Protein AF-A0A9D6L8H5-F1 (afdb_monomer_lite)

Structure (mmCIF, N/CA/C/O backbone):
data_AF-A0A9D6L8H5-F1
#
_entry.id   AF-A0A9D6L8H5-F1
#
loop_
_atom_site.group_PDB
_atom_site.id
_atom_site.type_symbol
_atom_site.label_atom_id
_atom_site.label_alt_id
_atom_site.label_comp_id
_atom_site.label_asym_id
_atom_site.la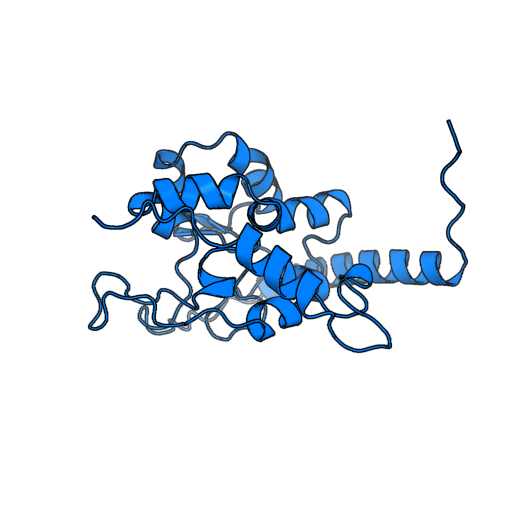bel_entity_id
_atom_site.label_seq_id
_atom_site.pdbx_PDB_ins_code
_atom_site.Cartn_x
_atom_site.Cartn_y
_atom_site.Cartn_z
_atom_site.occupancy
_atom_site.B_iso_or_equiv
_atom_site.auth_seq_id
_atom_site.auth_comp_id
_atom_site.auth_asym_id
_atom_site.auth_atom_id
_atom_site.pdbx_PDB_model_num
ATOM 1 N N . ILE A 1 1 ? 9.298 22.934 -25.562 1.00 38.97 1 ILE A N 1
ATOM 2 C CA . ILE A 1 1 ? 8.329 22.230 -24.687 1.00 38.97 1 ILE A CA 1
ATOM 3 C C . ILE A 1 1 ? 7.369 21.490 -25.610 1.00 38.97 1 ILE A C 1
ATOM 5 O O . ILE A 1 1 ? 6.592 22.139 -26.302 1.00 38.97 1 ILE A O 1
ATOM 9 N N . SER A 1 2 ? 7.527 20.175 -25.751 1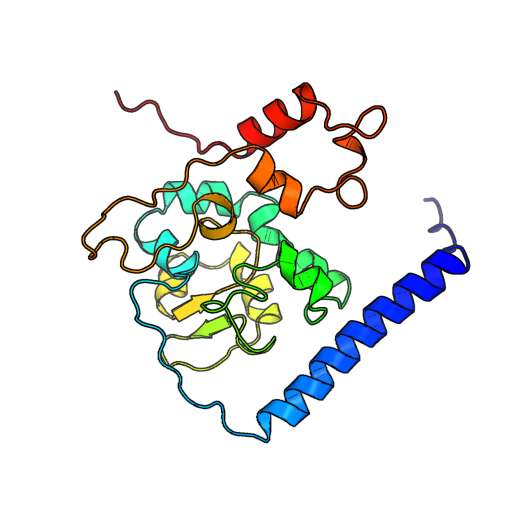.00 36.75 2 SER A N 1
ATOM 10 C CA . SER A 1 2 ? 6.677 19.334 -26.603 1.00 36.75 2 SER A CA 1
ATOM 11 C C . SER A 1 2 ? 5.251 19.279 -26.041 1.00 36.75 2 SER A C 1
ATOM 13 O O . SER A 1 2 ? 5.056 19.156 -24.833 1.00 36.75 2 SER A O 1
ATOM 15 N N . LYS A 1 3 ? 4.250 19.418 -26.917 1.00 34.81 3 LYS A N 1
ATOM 16 C CA . LYS A 1 3 ? 2.832 19.203 -26.583 1.00 34.81 3 LYS A CA 1
ATOM 17 C C . LYS A 1 3 ? 2.626 17.722 -26.217 1.00 34.81 3 LYS A C 1
ATOM 19 O O . LYS A 1 3 ? 3.300 16.890 -26.820 1.00 34.81 3 LYS A O 1
ATOM 24 N N . PRO A 1 4 ? 1.730 17.377 -25.274 1.00 48.50 4 PRO A N 1
ATOM 25 C CA . PRO A 1 4 ? 1.432 15.978 -24.989 1.00 48.50 4 PRO A CA 1
ATOM 26 C C . PRO A 1 4 ? 0.861 15.317 -26.248 1.00 48.50 4 PRO A C 1
ATOM 28 O O . PRO A 1 4 ? -0.032 15.882 -26.888 1.00 48.50 4 PRO A O 1
ATOM 31 N N . ASP A 1 5 ? 1.396 14.150 -26.606 1.00 58.69 5 ASP A N 1
ATOM 32 C CA . ASP A 1 5 ? 0.879 13.336 -27.703 1.00 58.69 5 ASP A CA 1
ATOM 33 C C . ASP A 1 5 ? -0.620 13.096 -27.499 1.00 58.69 5 ASP A C 1
ATOM 35 O O . ASP A 1 5 ? -1.074 12.725 -26.412 1.00 58.69 5 ASP A O 1
ATOM 39 N N . LYS A 1 6 ? -1.412 13.343 -28.548 1.00 63.31 6 LYS A N 1
ATOM 40 C CA . LYS A 1 6 ? -2.826 12.966 -28.558 1.00 63.31 6 LYS A CA 1
ATOM 41 C C . LYS A 1 6 ? -2.882 11.445 -28.408 1.00 63.31 6 LYS A C 1
ATOM 43 O O . LYS A 1 6 ? -2.374 10.737 -29.273 1.00 63.31 6 LYS A O 1
ATOM 48 N N . LEU A 1 7 ? -3.481 10.965 -27.317 1.00 68.00 7 LEU A N 1
ATOM 49 C CA . LEU A 1 7 ? -3.759 9.541 -27.108 1.00 68.00 7 LEU A CA 1
ATOM 50 C C . LEU A 1 7 ? -4.426 8.962 -28.366 1.00 68.00 7 LEU A C 1
ATOM 52 O O . LEU A 1 7 ? -5.301 9.607 -28.952 1.00 68.00 7 LEU A O 1
ATOM 56 N N . ASN A 1 8 ? -4.018 7.763 -28.787 1.00 84.06 8 ASN A N 1
ATOM 57 C CA . ASN A 1 8 ? -4.708 7.074 -29.876 1.00 84.06 8 ASN A CA 1
ATOM 58 C C . ASN A 1 8 ? -6.126 6.656 -29.427 1.00 84.06 8 ASN A C 1
ATOM 60 O O . ASN A 1 8 ? -6.467 6.712 -28.243 1.00 84.06 8 ASN A O 1
ATOM 64 N N . ALA A 1 9 ? -6.967 6.243 -30.378 1.00 84.62 9 ALA A N 1
ATOM 65 C CA . ALA A 1 9 ? -8.368 5.925 -30.097 1.00 84.62 9 ALA A CA 1
ATOM 66 C C . ALA A 1 9 ? -8.534 4.823 -29.034 1.00 84.62 9 ALA A C 1
ATOM 68 O O . ALA A 1 9 ? -9.421 4.922 -28.189 1.00 84.62 9 ALA A O 1
ATOM 69 N N . LEU A 1 10 ? -7.664 3.807 -29.041 1.00 83.69 10 LEU A N 1
ATOM 70 C CA . LEU A 1 10 ? -7.710 2.724 -28.063 1.00 83.69 10 LEU A CA 1
ATOM 71 C C . LEU A 1 10 ? -7.351 3.231 -26.664 1.00 83.69 10 LEU A C 1
ATOM 73 O O . LEU A 1 10 ? -8.093 2.991 -25.714 1.00 83.69 10 LEU A O 1
ATOM 77 N N . ASP A 1 11 ? -6.261 3.985 -26.540 1.00 82.06 11 ASP A N 1
ATOM 78 C CA . ASP A 1 11 ? -5.825 4.548 -25.262 1.00 82.06 11 ASP A CA 1
ATOM 79 C C . ASP A 1 11 ? -6.868 5.507 -24.680 1.00 82.06 11 ASP A C 1
ATOM 81 O O . ASP A 1 11 ? -7.105 5.511 -23.470 1.00 82.06 11 ASP A O 1
ATOM 85 N N . TYR A 1 12 ? -7.537 6.282 -25.538 1.00 80.75 12 TYR A N 1
ATOM 86 C CA . TYR A 1 12 ? -8.642 7.152 -25.143 1.00 80.75 12 TYR A CA 1
ATOM 87 C C . TYR A 1 12 ? -9.830 6.354 -24.584 1.00 80.75 12 TYR A C 1
ATOM 89 O O . TYR A 1 12 ? -10.327 6.664 -23.498 1.00 80.75 12 TYR A O 1
ATOM 97 N N . VAL A 1 13 ? -10.254 5.291 -25.278 1.00 87.31 13 VAL A N 1
ATOM 98 C CA . VAL A 1 13 ? -11.339 4.407 -24.817 1.00 87.31 13 VAL A CA 1
ATOM 99 C C . VAL A 1 13 ? -10.978 3.753 -23.485 1.00 87.31 13 VAL A C 1
ATOM 101 O O . VAL A 1 13 ? -11.779 3.782 -22.553 1.00 87.31 13 VAL A O 1
ATOM 104 N N . MET A 1 14 ? -9.759 3.226 -23.354 1.00 85.19 14 MET A N 1
ATOM 105 C CA . MET A 1 14 ? -9.303 2.584 -22.120 1.00 85.19 14 MET A CA 1
ATOM 106 C C . MET A 1 14 ? -9.225 3.568 -20.949 1.00 85.19 14 MET A C 1
ATOM 108 O O . MET A 1 14 ? -9.581 3.213 -19.824 1.00 85.19 14 MET A O 1
ATOM 112 N N . ALA A 1 15 ? -8.773 4.802 -21.185 1.00 81.50 15 ALA A N 1
ATOM 113 C CA . ALA A 1 15 ? -8.733 5.838 -20.156 1.00 81.50 15 ALA A CA 1
ATOM 114 C C . ALA A 1 15 ? -10.142 6.188 -19.654 1.00 81.50 15 ALA A C 1
ATOM 116 O O . ALA A 1 15 ? -10.367 6.230 -18.443 1.00 81.50 15 ALA A O 1
ATOM 117 N N . ASN A 1 16 ? -11.098 6.364 -20.568 1.00 84.12 16 ASN A N 1
ATOM 118 C CA . ASN A 1 16 ? -12.486 6.649 -20.209 1.00 84.12 16 ASN A CA 1
ATOM 119 C C . ASN A 1 16 ? -13.155 5.468 -19.502 1.00 84.12 16 ASN A C 1
ATOM 121 O O . ASN A 1 16 ? -13.819 5.671 -18.490 1.00 84.12 16 ASN A O 1
ATOM 125 N N . ALA A 1 17 ? -12.923 4.236 -19.963 1.00 87.19 17 ALA A N 1
ATOM 126 C CA . ALA A 1 17 ? -13.443 3.038 -19.309 1.00 87.19 17 ALA A CA 1
ATOM 127 C C . ALA A 1 17 ? -12.951 2.925 -17.858 1.00 87.19 17 ALA A C 1
ATOM 129 O O . ALA A 1 17 ? -13.731 2.621 -16.963 1.00 87.19 17 ALA A O 1
ATOM 130 N N . LYS A 1 18 ? -11.675 3.234 -17.590 1.00 87.75 18 LYS A N 1
ATOM 131 C CA . LYS A 1 18 ? -11.129 3.237 -16.222 1.00 87.75 18 LYS A CA 1
ATOM 132 C C . LYS A 1 18 ? -11.792 4.286 -15.330 1.00 87.75 18 LYS A C 1
ATOM 134 O O . LYS A 1 18 ? -12.085 3.998 -14.173 1.00 87.75 18 LYS A O 1
ATOM 139 N N . LEU A 1 19 ? -12.013 5.497 -15.846 1.00 84.88 19 LEU A N 1
ATOM 140 C CA . LEU A 1 19 ? -12.737 6.549 -15.120 1.00 84.88 19 LEU A CA 1
ATOM 141 C C . LEU A 1 19 ? -14.176 6.125 -14.815 1.00 84.88 19 LEU A C 1
ATOM 143 O O . LEU A 1 19 ? -14.651 6.320 -13.698 1.00 84.88 19 LEU A O 1
ATOM 147 N N . GLU A 1 20 ? -14.834 5.489 -15.777 1.00 86.00 20 GLU A N 1
ATOM 148 C CA . GLU A 1 20 ? -16.199 5.008 -15.618 1.00 86.00 20 GLU A CA 1
ATOM 149 C C . GLU A 1 20 ? -16.298 3.863 -14.602 1.00 86.00 20 GLU A C 1
ATOM 151 O O . GLU A 1 20 ? -17.156 3.896 -13.725 1.00 86.00 20 GLU A O 1
ATOM 156 N N . ILE A 1 21 ? -15.358 2.912 -14.618 1.00 82.50 21 ILE A N 1
ATOM 157 C CA . ILE A 1 21 ? -15.244 1.872 -13.582 1.00 82.50 21 ILE A CA 1
ATOM 158 C C . ILE A 1 21 ? -15.091 2.509 -12.195 1.00 82.50 21 ILE A C 1
ATOM 160 O O . ILE A 1 21 ? -15.769 2.108 -11.250 1.00 82.50 21 ILE A O 1
ATOM 164 N N . ALA A 1 22 ? -14.235 3.527 -12.055 1.00 80.31 22 ALA A N 1
ATOM 165 C CA . ALA A 1 22 ? -14.060 4.227 -10.782 1.00 80.31 22 ALA A CA 1
ATOM 166 C C . ALA A 1 22 ? -15.354 4.921 -10.307 1.00 80.31 22 ALA A C 1
ATOM 168 O O . ALA A 1 22 ? -15.626 4.948 -9.103 1.00 80.31 22 ALA A O 1
ATOM 169 N N . ARG A 1 23 ? -16.157 5.462 -11.235 1.00 83.44 23 ARG A N 1
ATOM 170 C CA . ARG A 1 23 ? -17.474 6.057 -10.954 1.00 83.44 23 ARG A CA 1
ATOM 171 C C . ARG A 1 23 ? -18.480 4.997 -10.503 1.00 83.44 23 ARG A C 1
ATOM 173 O O . ARG A 1 23 ? -19.075 5.158 -9.442 1.00 83.44 23 ARG A O 1
ATOM 180 N N . ILE A 1 24 ? -18.613 3.904 -11.253 1.00 80.94 24 ILE A N 1
ATOM 181 C CA . ILE A 1 24 ? -19.545 2.804 -10.955 1.00 80.94 24 ILE A CA 1
ATOM 182 C C . ILE A 1 24 ? -19.224 2.160 -9.605 1.00 80.94 24 ILE A C 1
ATOM 184 O O . ILE A 1 24 ? -20.129 1.930 -8.806 1.00 80.94 24 ILE A O 1
ATOM 188 N N . ASN A 1 25 ? -17.947 1.920 -9.298 1.00 79.69 25 ASN A N 1
ATOM 189 C CA . ASN A 1 25 ? -17.553 1.400 -7.987 1.00 79.69 25 ASN A CA 1
ATOM 190 C C . ASN A 1 25 ? -17.990 2.351 -6.865 1.00 79.69 25 ASN A C 1
ATOM 192 O O . ASN A 1 25 ? -18.512 1.910 -5.855 1.00 79.69 25 ASN A O 1
ATOM 196 N N . LYS A 1 26 ? -17.847 3.669 -7.048 1.00 75.31 26 LYS A N 1
ATOM 197 C CA . LYS A 1 26 ? -18.311 4.649 -6.055 1.00 75.31 26 LYS A CA 1
ATOM 198 C C . LYS A 1 26 ? -19.835 4.624 -5.870 1.00 75.31 26 LYS A C 1
ATOM 200 O O . LYS A 1 26 ? -20.310 4.793 -4.751 1.00 75.31 26 LYS A O 1
ATOM 205 N N . GLU A 1 27 ? -20.591 4.464 -6.951 1.00 75.38 27 GLU A N 1
ATOM 206 C CA . GLU A 1 27 ? -22.061 4.468 -6.925 1.00 75.38 27 GLU A CA 1
ATOM 207 C C . GLU A 1 27 ? -22.645 3.181 -6.351 1.00 75.38 27 GLU A C 1
ATOM 209 O O . GLU A 1 27 ? -23.489 3.248 -5.462 1.00 75.38 27 GLU A O 1
ATOM 214 N N . SER A 1 28 ? -22.142 2.027 -6.788 1.00 71.38 28 SER A N 1
ATOM 215 C CA . SER A 1 28 ? -22.519 0.725 -6.224 1.00 71.38 28 SER A CA 1
ATOM 216 C C . SER A 1 28 ? -22.227 0.646 -4.725 1.00 71.38 28 SER A C 1
ATOM 218 O O . SER A 1 28 ? -23.029 0.115 -3.966 1.00 71.38 28 SER A O 1
ATOM 220 N N . GLU A 1 29 ? -21.132 1.247 -4.262 1.00 66.06 29 GLU A N 1
ATOM 221 C CA . GLU A 1 29 ? -20.819 1.373 -2.835 1.00 66.06 29 GLU A CA 1
ATOM 222 C C . GLU A 1 29 ? -21.804 2.288 -2.092 1.00 66.06 29 GLU A C 1
ATOM 224 O O . GLU A 1 29 ? -22.210 1.973 -0.976 1.00 66.06 29 GLU A O 1
ATOM 229 N N . ALA A 1 30 ? -22.236 3.401 -2.696 1.00 59.72 30 ALA A N 1
ATOM 230 C CA . ALA A 1 30 ? -23.259 4.268 -2.104 1.00 59.72 30 ALA A CA 1
ATOM 231 C C . ALA A 1 30 ? -24.618 3.552 -1.977 1.00 59.72 30 ALA A C 1
ATOM 233 O O . ALA A 1 30 ? -25.334 3.762 -0.997 1.00 59.72 30 ALA A O 1
ATOM 234 N N . GLU A 1 31 ? -24.945 2.682 -2.932 1.00 61.00 31 GLU A N 1
ATOM 235 C CA . GLU A 1 31 ? -26.131 1.823 -2.903 1.00 61.00 31 GLU A CA 1
ATOM 236 C C . GLU A 1 31 ? -26.008 0.719 -1.834 1.00 61.00 31 GLU A C 1
ATOM 238 O O . GLU A 1 31 ? -26.911 0.551 -1.010 1.00 61.00 31 GLU A O 1
ATOM 243 N N . LEU A 1 32 ? -24.854 0.042 -1.756 1.00 56.62 32 LEU A N 1
ATOM 244 C CA . LEU A 1 32 ? -24.540 -0.962 -0.730 1.00 56.62 32 LEU A CA 1
ATOM 245 C C . LEU A 1 32 ? -24.545 -0.373 0.687 1.00 56.62 32 LEU A C 1
ATOM 247 O O . LEU A 1 32 ? -25.033 -1.024 1.607 1.00 56.62 32 LEU A O 1
ATOM 251 N N . MET A 1 33 ? -24.079 0.863 0.885 1.00 48.03 33 MET A N 1
ATOM 252 C CA . MET A 1 33 ? -24.123 1.565 2.179 1.00 48.03 33 MET A CA 1
ATOM 253 C C . MET A 1 33 ? -25.544 1.902 2.663 1.00 48.03 33 MET A C 1
ATOM 255 O O . MET A 1 33 ? -25.732 2.183 3.850 1.00 48.03 33 MET A O 1
ATOM 259 N N . GLY A 1 34 ? -26.556 1.830 1.789 1.00 51.31 34 GLY A N 1
ATOM 260 C CA . GLY A 1 34 ? -27.971 1.824 2.180 1.00 51.31 34 GLY A CA 1
ATOM 261 C C . GLY A 1 34 ? -28.386 0.543 2.920 1.00 51.31 34 GLY A C 1
ATOM 262 O O . GLY A 1 34 ? -29.401 0.527 3.619 1.00 51.31 34 GLY A O 1
ATOM 263 N N . THR A 1 35 ? -27.573 -0.514 2.832 1.00 47.12 35 THR A N 1
ATOM 264 C CA . THR A 1 35 ? -27.717 -1.761 3.586 1.00 47.12 35 THR A CA 1
ATOM 265 C C . THR A 1 35 ? -26.669 -1.813 4.703 1.00 47.12 35 THR A C 1
ATOM 267 O O . THR A 1 35 ? -25.480 -1.589 4.490 1.00 47.12 35 THR A O 1
ATOM 270 N N . LYS A 1 36 ? -27.101 -2.039 5.951 1.00 37.75 36 LYS A N 1
ATOM 271 C CA . LYS A 1 36 ? -26.185 -2.059 7.104 1.00 37.75 36 LYS A CA 1
ATOM 272 C C . LYS A 1 36 ? -25.159 -3.191 6.936 1.00 37.75 36 LYS A C 1
ATOM 274 O O . LYS A 1 36 ? -25.590 -4.333 6.773 1.00 37.75 36 LYS A O 1
ATOM 279 N N . PRO A 1 37 ? -23.846 -2.931 7.078 1.00 43.88 37 PRO A N 1
ATOM 280 C CA . PRO A 1 37 ? -22.855 -3.996 7.080 1.00 43.88 37 PRO A CA 1
ATOM 281 C C . PRO A 1 37 ? -23.141 -4.938 8.250 1.00 43.88 37 PRO A C 1
ATOM 283 O O . PRO A 1 37 ? -23.227 -4.506 9.407 1.00 43.88 37 PRO A O 1
ATOM 286 N N . THR A 1 38 ? -23.290 -6.229 7.971 1.00 39.75 38 THR A N 1
ATOM 287 C CA . THR A 1 38 ? -23.263 -7.250 9.015 1.00 39.75 38 THR A CA 1
ATOM 288 C C . THR A 1 38 ? -21.870 -7.231 9.629 1.00 39.75 38 THR A C 1
ATOM 290 O O . THR A 1 38 ? -20.875 -7.431 8.934 1.00 39.75 38 THR A O 1
ATOM 293 N N . LYS A 1 39 ? -21.785 -6.943 10.932 1.00 40.78 39 LYS A N 1
ATOM 294 C CA . LYS A 1 39 ? -20.537 -7.012 11.699 1.00 40.78 39 LYS A CA 1
ATOM 295 C C . LYS A 1 39 ? -20.078 -8.470 11.800 1.00 40.78 39 LYS A C 1
ATOM 297 O O . LYS A 1 39 ? -20.245 -9.094 12.844 1.00 40.78 39 LYS A O 1
ATOM 302 N N . GLU A 1 40 ? -19.509 -9.025 10.738 1.00 39.12 40 GLU A N 1
ATOM 303 C CA . GLU A 1 40 ? -18.703 -10.233 10.866 1.00 39.12 40 GLU A CA 1
ATOM 304 C C . GLU A 1 40 ? -17.332 -9.831 11.398 1.00 39.12 40 GLU A C 1
ATOM 306 O O . GLU A 1 40 ? -16.453 -9.333 10.696 1.00 39.12 40 GLU A O 1
ATOM 311 N N . PHE A 1 41 ? -17.189 -9.993 12.710 1.00 37.12 41 PHE A N 1
ATOM 312 C CA . PHE A 1 41 ? -15.917 -9.886 13.397 1.00 37.12 41 PHE A CA 1
ATOM 313 C C . PHE A 1 41 ? -15.044 -11.071 12.979 1.00 37.12 41 PHE A C 1
ATOM 315 O O . PHE A 1 41 ? -15.130 -12.150 13.564 1.00 37.12 41 PHE A O 1
ATOM 322 N N . HIS A 1 42 ? -14.179 -10.880 11.983 1.00 42.06 42 HIS A N 1
ATOM 323 C CA . HIS A 1 42 ? -13.040 -11.777 11.821 1.00 42.06 42 HIS A CA 1
ATOM 324 C C . HIS A 1 42 ? -12.209 -11.749 13.109 1.00 42.06 42 HIS A C 1
ATOM 326 O O . HIS A 1 42 ? -12.027 -10.696 13.732 1.00 42.06 42 HIS A O 1
ATOM 332 N N . LYS A 1 43 ? -11.729 -12.920 13.530 1.00 43.81 43 LYS A N 1
ATOM 333 C CA . LYS A 1 43 ? -10.873 -13.062 14.707 1.00 43.81 43 LYS A CA 1
ATOM 334 C C . LYS A 1 43 ? -9.684 -12.103 14.550 1.00 43.81 43 LYS A C 1
ATOM 336 O O . LYS A 1 43 ? -9.012 -12.107 13.522 1.00 43.81 43 LYS A O 1
ATOM 341 N N . LYS A 1 44 ? -9.460 -11.251 15.558 1.00 46.47 44 LYS A N 1
ATOM 342 C CA . LYS A 1 44 ? -8.447 -10.171 15.561 1.00 46.47 44 LYS A CA 1
ATOM 343 C C . LYS A 1 44 ? -7.039 -10.660 15.160 1.00 46.47 44 LYS A C 1
ATOM 345 O O . LYS A 1 44 ? -6.288 -9.900 14.558 1.00 46.47 44 LYS A O 1
ATOM 350 N N . SER A 1 45 ? -6.786 -11.949 15.388 1.00 53.88 45 SER A N 1
ATOM 351 C CA . SER A 1 45 ? -5.558 -12.695 15.128 1.00 53.88 45 SER A CA 1
ATOM 352 C C . SER A 1 45 ? -5.149 -12.867 13.665 1.00 53.88 45 SER A C 1
ATOM 354 O O . SER A 1 45 ? -4.013 -13.253 13.416 1.00 53.88 45 SER A O 1
ATOM 356 N N . GLU A 1 46 ? -6.029 -12.599 12.696 1.00 65.50 46 GLU A N 1
ATOM 357 C CA . GLU A 1 46 ? -5.815 -12.967 11.278 1.00 65.50 46 GLU A CA 1
ATOM 358 C C . GLU A 1 46 ? -6.029 -11.789 10.304 1.00 65.50 46 GLU A C 1
ATOM 360 O O . GLU A 1 46 ? -6.212 -11.955 9.096 1.00 65.50 46 GLU A O 1
ATOM 365 N N . GLY A 1 47 ? -6.052 -10.564 10.829 1.00 82.69 47 GLY A N 1
ATOM 366 C CA . GLY A 1 47 ? -6.255 -9.357 10.035 1.00 82.69 47 GLY A CA 1
ATOM 367 C C . GLY A 1 47 ? -4.961 -8.648 9.656 1.00 82.69 47 GLY A C 1
ATOM 368 O O . GLY A 1 47 ? -3.942 -8.765 10.331 1.00 82.69 47 GLY A O 1
ATOM 369 N N . PHE A 1 48 ? -5.039 -7.808 8.624 1.00 88.81 48 PHE A N 1
ATOM 370 C CA . PHE A 1 48 ? -4.062 -6.729 8.443 1.00 88.81 48 PHE A CA 1
ATOM 371 C C . PHE A 1 48 ? -3.992 -5.874 9.715 1.00 88.81 48 PHE A C 1
ATOM 373 O O . PHE A 1 48 ? -4.958 -5.829 10.447 1.00 88.81 48 PHE A O 1
ATOM 380 N N . VAL A 1 49 ? -2.913 -5.177 10.016 1.00 89.81 49 VAL A N 1
ATOM 381 C CA . VAL A 1 49 ? -2.830 -4.201 11.125 1.00 89.81 49 VAL A CA 1
ATOM 382 C C . VAL A 1 49 ? -2.590 -2.791 10.610 1.00 89.81 49 VAL A C 1
ATOM 384 O O . VAL A 1 49 ? -3.009 -1.807 11.218 1.00 89.81 49 VAL A O 1
ATOM 387 N N . THR A 1 50 ? -2.030 -2.705 9.410 1.00 93.38 50 THR A N 1
ATOM 388 C CA . THR A 1 50 ? -1.615 -1.519 8.673 1.00 93.38 50 THR A CA 1
ATOM 389 C C . THR A 1 50 ? -0.471 -0.736 9.312 1.00 93.38 50 THR A C 1
ATOM 391 O O . THR A 1 50 ? -0.187 -0.828 10.507 1.00 93.38 50 THR A O 1
ATOM 394 N N . PHE A 1 51 ? 0.203 0.072 8.497 1.00 93.81 51 PHE A N 1
ATOM 395 C CA . PHE A 1 51 ? 1.425 0.783 8.849 1.00 93.81 51 PHE A CA 1
ATOM 396 C C . PHE A 1 51 ? 1.220 1.748 10.019 1.00 93.81 51 PHE A C 1
ATOM 398 O O . PHE A 1 51 ? 2.169 2.023 10.745 1.00 93.81 51 PHE A O 1
ATOM 405 N N . ALA A 1 52 ? -0.006 2.244 10.224 1.00 92.38 52 ALA A N 1
ATOM 406 C CA . ALA A 1 52 ? -0.337 3.147 11.322 1.00 92.38 52 ALA A CA 1
ATOM 407 C C . ALA A 1 52 ? -0.053 2.521 12.699 1.00 92.38 52 ALA A C 1
ATOM 409 O O . ALA A 1 52 ? 0.297 3.232 13.642 1.00 92.38 52 ALA A O 1
ATOM 410 N N . GLN A 1 53 ? -0.170 1.195 12.816 1.00 89.88 53 GLN A N 1
ATOM 411 C CA . GLN A 1 53 ? 0.200 0.458 14.023 1.00 89.88 53 GLN A CA 1
ATOM 412 C C . GLN A 1 53 ? 1.690 0.110 14.020 1.00 89.88 53 GLN A C 1
ATOM 414 O O . GLN A 1 53 ? 2.370 0.349 15.015 1.00 89.88 53 GLN A O 1
ATOM 419 N N . CYS A 1 54 ? 2.227 -0.353 12.885 1.00 89.56 54 CYS A N 1
ATOM 420 C CA . CYS A 1 54 ? 3.646 -0.699 12.753 1.00 89.56 54 CYS A CA 1
ATOM 421 C C . CYS A 1 54 ? 4.571 0.477 13.118 1.00 89.56 54 CYS A C 1
ATOM 423 O O . CYS A 1 54 ? 5.552 0.293 13.839 1.00 89.56 54 CYS A O 1
ATOM 425 N N . ALA A 1 55 ? 4.239 1.690 12.665 1.00 90.44 55 ALA A N 1
ATOM 426 C CA . ALA A 1 55 ? 5.035 2.900 12.869 1.00 90.44 55 ALA A CA 1
ATOM 427 C C . ALA A 1 55 ? 5.212 3.281 14.348 1.00 90.44 55 ALA A C 1
ATOM 429 O O . ALA A 1 55 ? 6.164 3.981 14.677 1.00 90.44 55 ALA A O 1
ATOM 430 N N . GLN A 1 56 ? 4.339 2.808 15.246 1.00 88.25 56 GLN A N 1
ATOM 431 C CA . GLN A 1 56 ? 4.411 3.120 16.679 1.00 88.25 56 GLN A CA 1
ATOM 432 C C . GLN A 1 56 ? 5.578 2.410 17.384 1.00 88.25 56 GLN A C 1
ATOM 434 O O . GLN A 1 56 ? 6.062 2.909 18.396 1.00 88.25 56 GLN A O 1
ATOM 439 N N . CYS A 1 57 ? 6.049 1.274 16.853 1.00 88.62 57 CYS A N 1
ATOM 440 C CA . CYS A 1 57 ? 7.187 0.524 17.404 1.00 88.62 57 CYS A CA 1
ATOM 441 C C . CYS A 1 57 ? 8.373 0.422 16.430 1.00 88.62 57 CYS A C 1
ATOM 443 O O . CYS A 1 57 ? 9.519 0.337 16.863 1.00 88.62 57 CYS A O 1
ATOM 445 N N . HIS A 1 58 ? 8.119 0.454 15.120 1.00 88.88 58 HIS A N 1
ATOM 446 C CA . HIS A 1 58 ? 9.122 0.297 14.063 1.00 88.88 58 HIS A CA 1
ATOM 447 C C . HIS A 1 58 ? 9.388 1.614 13.328 1.00 88.88 58 HIS A C 1
ATOM 449 O O . HIS A 1 58 ? 9.238 1.700 12.109 1.00 88.88 58 HIS A O 1
ATOM 455 N N . THR A 1 59 ? 9.775 2.654 14.069 1.00 88.31 59 THR A N 1
ATOM 456 C CA . THR A 1 59 ? 9.979 4.008 13.525 1.00 88.31 59 THR A CA 1
ATOM 457 C C . THR A 1 59 ? 11.051 4.043 12.437 1.00 88.31 59 THR A C 1
ATOM 459 O O . THR A 1 59 ? 10.790 4.548 11.356 1.00 88.31 59 THR A O 1
ATOM 462 N N . ALA A 1 60 ? 12.207 3.405 12.644 1.00 88.56 60 ALA A N 1
ATOM 463 C CA . ALA A 1 60 ? 13.287 3.389 11.651 1.00 88.56 60 ALA A CA 1
ATOM 464 C C . ALA A 1 60 ? 12.885 2.702 10.330 1.00 88.56 60 ALA A C 1
ATOM 466 O O . ALA A 1 60 ? 13.194 3.189 9.241 1.00 88.56 60 ALA A O 1
ATOM 467 N N . GLN A 1 61 ? 12.179 1.568 10.408 1.00 89.06 61 GLN A N 1
ATOM 468 C CA . GLN A 1 61 ? 11.659 0.884 9.221 1.00 89.06 61 GLN A CA 1
ATOM 469 C C . GLN A 1 61 ? 10.563 1.713 8.547 1.00 89.06 61 GLN A C 1
ATOM 471 O O . GLN A 1 61 ? 10.509 1.766 7.318 1.00 89.06 61 GLN A O 1
ATOM 476 N N . TYR A 1 62 ? 9.708 2.364 9.339 1.00 90.19 62 TYR A N 1
ATOM 477 C CA . TYR A 1 62 ? 8.676 3.253 8.828 1.00 90.19 62 TYR A CA 1
ATOM 478 C C . TYR A 1 62 ? 9.273 4.465 8.111 1.00 90.19 62 TYR A C 1
ATOM 480 O O . TYR A 1 62 ? 8.835 4.761 7.006 1.00 90.19 62 TYR A O 1
ATOM 488 N N . ASP A 1 63 ? 10.299 5.110 8.662 1.00 89.44 63 ASP A N 1
ATOM 489 C CA . ASP A 1 63 ? 10.957 6.270 8.054 1.00 89.44 63 ASP A CA 1
ATOM 490 C C . ASP A 1 63 ? 11.601 5.912 6.712 1.00 89.44 63 ASP A C 1
ATOM 492 O O . ASP A 1 63 ? 11.414 6.621 5.720 1.00 89.44 63 ASP A O 1
ATOM 496 N N . PHE A 1 64 ? 12.280 4.761 6.646 1.00 89.50 64 PHE A N 1
ATOM 497 C CA . PHE A 1 64 ? 12.778 4.223 5.381 1.00 89.50 64 PHE A CA 1
ATOM 498 C C . PHE A 1 64 ? 11.633 3.994 4.390 1.00 89.50 64 PHE A C 1
ATOM 500 O O . PHE A 1 64 ? 11.666 4.497 3.268 1.00 89.50 64 PHE A O 1
ATOM 507 N N . HIS A 1 65 ? 10.598 3.260 4.807 1.00 90.56 65 HIS A N 1
ATOM 508 C CA . HIS A 1 65 ? 9.486 2.896 3.937 1.00 90.56 65 HIS A CA 1
ATOM 509 C C . HIS A 1 65 ? 8.705 4.127 3.447 1.00 90.56 65 HIS A C 1
ATOM 511 O O . HIS A 1 65 ? 8.346 4.195 2.270 1.00 90.56 65 HIS A O 1
ATOM 517 N N . LYS A 1 66 ? 8.506 5.132 4.309 1.00 90.44 66 LYS A N 1
ATOM 518 C CA . LYS A 1 66 ? 7.836 6.409 4.016 1.00 90.44 66 LYS A CA 1
ATOM 519 C C . LYS A 1 66 ? 8.518 7.193 2.899 1.00 90.44 66 LYS A C 1
ATOM 521 O O . LYS A 1 66 ? 7.835 7.893 2.153 1.00 90.44 66 LYS A O 1
ATOM 526 N N . ALA A 1 67 ? 9.829 7.039 2.738 1.00 89.19 67 ALA A N 1
ATOM 527 C CA . ALA A 1 67 ? 10.580 7.662 1.653 1.00 89.19 67 ALA A CA 1
ATOM 528 C C . ALA A 1 67 ? 10.451 6.925 0.303 1.00 89.19 67 ALA A C 1
ATOM 530 O O . ALA A 1 67 ? 10.888 7.447 -0.723 1.00 89.19 67 ALA A O 1
ATOM 531 N N . THR A 1 68 ? 9.866 5.723 0.270 1.00 91.94 68 THR A N 1
ATOM 532 C CA . THR A 1 68 ? 9.768 4.920 -0.957 1.00 91.94 68 THR A CA 1
ATOM 533 C C . THR A 1 68 ? 8.527 5.265 -1.791 1.00 91.94 68 THR A C 1
ATOM 535 O O . THR A 1 68 ? 7.496 5.662 -1.240 1.00 91.94 68 THR A O 1
ATOM 538 N N . PRO A 1 69 ? 8.555 5.025 -3.119 1.00 94.75 69 PRO A N 1
ATOM 539 C CA . PRO A 1 69 ? 7.369 5.162 -3.968 1.00 94.75 69 PRO A CA 1
ATOM 540 C C . PRO A 1 69 ? 6.191 4.275 -3.542 1.00 94.75 69 PRO A C 1
ATOM 542 O O . PRO A 1 69 ? 5.039 4.633 -3.778 1.00 94.75 69 PRO A O 1
ATOM 545 N N . HIS A 1 70 ? 6.455 3.140 -2.887 1.00 95.50 70 HIS A N 1
ATOM 546 C CA . HIS A 1 70 ? 5.412 2.253 -2.372 1.00 95.50 70 HIS A CA 1
ATOM 547 C C . HIS A 1 70 ? 4.512 2.962 -1.359 1.00 95.50 70 HIS A C 1
ATOM 549 O O . HIS A 1 70 ? 3.289 2.866 -1.472 1.00 95.50 70 HIS A O 1
ATOM 555 N N . MET A 1 71 ? 5.091 3.782 -0.473 1.00 93.62 71 MET A N 1
ATOM 556 C CA . MET A 1 71 ? 4.334 4.572 0.503 1.00 93.62 71 MET A CA 1
AT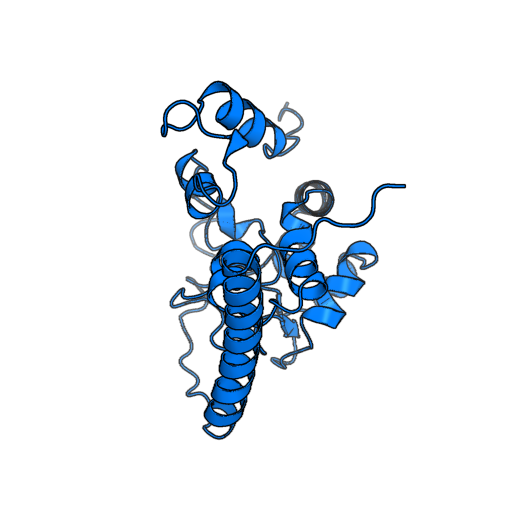OM 557 C C . MET A 1 71 ? 3.634 5.807 -0.099 1.00 93.62 71 MET A C 1
ATOM 559 O O . MET A 1 71 ? 2.925 6.526 0.598 1.00 93.62 71 MET A O 1
ATOM 563 N N . GLN A 1 72 ? 3.790 6.040 -1.403 1.00 93.56 72 GLN A N 1
ATOM 564 C CA . GLN A 1 72 ? 3.101 7.089 -2.164 1.00 93.56 72 GLN A CA 1
ATOM 565 C C . GLN A 1 72 ? 2.148 6.501 -3.218 1.00 93.56 72 GLN A C 1
ATOM 567 O O . GLN A 1 72 ? 1.527 7.240 -3.987 1.00 93.56 72 GLN A O 1
ATOM 572 N N . ALA A 1 73 ? 2.014 5.170 -3.276 1.00 96.94 73 ALA A N 1
ATOM 573 C CA . ALA A 1 73 ? 1.302 4.483 -4.344 1.00 96.94 73 ALA A CA 1
ATOM 574 C C . ALA A 1 73 ? -0.149 4.967 -4.480 1.00 96.94 73 ALA A C 1
ATOM 576 O O . ALA A 1 73 ? -0.591 5.250 -5.595 1.00 96.94 73 ALA A O 1
ATOM 577 N N . TYR A 1 74 ? -0.888 5.137 -3.384 1.00 97.19 74 TYR A N 1
ATOM 578 C CA . TYR A 1 74 ? -2.290 5.561 -3.441 1.00 97.19 74 TYR A CA 1
ATOM 579 C C . TYR A 1 74 ? -2.456 6.972 -4.025 1.00 97.19 74 TYR A C 1
ATOM 581 O O . TYR A 1 74 ? -3.389 7.236 -4.785 1.00 97.19 74 TYR A O 1
ATOM 589 N N . GLU A 1 75 ? -1.516 7.878 -3.745 1.00 94.62 75 GLU A N 1
ATOM 590 C CA . GLU A 1 75 ? -1.549 9.250 -4.262 1.00 94.62 75 GLU A CA 1
ATOM 591 C C . GLU A 1 75 ? -1.484 9.287 -5.799 1.00 94.62 75 GLU A C 1
ATOM 593 O O . GLU A 1 75 ? -2.086 10.154 -6.438 1.00 94.62 75 GLU A O 1
ATOM 598 N N . THR A 1 76 ? -0.810 8.315 -6.423 1.00 95.12 76 THR A N 1
ATOM 599 C CA . THR A 1 76 ? -0.782 8.202 -7.890 1.00 95.12 76 THR A CA 1
ATOM 600 C C . THR A 1 76 ? -2.172 7.931 -8.474 1.00 95.12 76 THR A C 1
ATOM 602 O O . THR A 1 76 ? -2.496 8.462 -9.537 1.00 95.12 76 THR A O 1
ATOM 605 N N . LEU A 1 77 ? -3.022 7.185 -7.756 1.00 95.75 77 LEU A N 1
ATOM 606 C CA . LEU A 1 77 ? -4.403 6.934 -8.162 1.00 95.75 77 LEU A CA 1
ATOM 607 C C . LEU A 1 77 ? -5.268 8.173 -7.988 1.00 95.75 77 LEU A C 1
ATOM 609 O O . LEU A 1 77 ? -6.051 8.488 -8.880 1.00 95.75 77 LEU A O 1
ATOM 613 N N . VAL A 1 78 ? -5.091 8.903 -6.886 1.00 94.69 78 VAL A N 1
ATOM 614 C CA . VAL A 1 78 ? -5.774 10.183 -6.646 1.00 94.69 78 VAL A CA 1
ATOM 615 C C . VAL A 1 78 ? -5.516 11.151 -7.802 1.00 94.69 78 VAL A C 1
ATOM 617 O O . VAL A 1 78 ? -6.455 11.684 -8.388 1.00 94.69 78 VAL A O 1
ATOM 620 N N . LYS A 1 79 ? -4.249 11.311 -8.209 1.00 94.06 79 LYS A N 1
ATOM 621 C CA . LYS A 1 79 ? -3.843 12.179 -9.334 1.00 94.06 79 LYS A CA 1
ATOM 622 C C . LYS A 1 79 ? -4.463 11.781 -10.677 1.00 94.06 79 LYS A C 1
ATOM 624 O O . LYS A 1 79 ? -4.476 12.584 -11.605 1.00 94.06 79 LYS A O 1
ATOM 629 N N . LYS A 1 80 ? -4.928 10.537 -10.805 1.00 94.06 80 LYS A N 1
ATOM 630 C CA . LYS A 1 80 ? -5.547 9.983 -12.017 1.00 94.06 80 LYS A CA 1
ATOM 631 C C . LYS A 1 80 ? -7.050 9.743 -11.867 1.00 94.06 80 LYS A C 1
ATOM 633 O O . LYS A 1 80 ? -7.651 9.197 -12.789 1.00 94.06 80 LYS A O 1
ATOM 638 N N . HIS A 1 81 ? -7.644 10.131 -10.737 1.00 92.75 81 HIS A N 1
ATOM 639 C CA . HIS A 1 81 ? -9.044 9.858 -10.397 1.00 92.75 81 HIS A CA 1
ATOM 640 C C . HIS A 1 81 ? -9.399 8.360 -10.445 1.00 92.75 81 HIS A C 1
ATOM 642 O O . HIS A 1 81 ? -10.493 7.973 -10.840 1.00 92.75 81 HIS A O 1
ATOM 648 N N . GLN A 1 82 ? -8.450 7.507 -10.056 1.00 94.56 82 GLN A N 1
ATOM 649 C CA . GLN A 1 82 ? -8.583 6.044 -10.028 1.00 94.56 82 GLN A CA 1
ATOM 650 C C . GLN A 1 82 ? -8.602 5.480 -8.604 1.00 94.56 82 GLN A C 1
ATOM 652 O O . GLN A 1 82 ? -8.552 4.271 -8.410 1.00 94.56 82 GLN A O 1
ATOM 657 N N . ASN A 1 83 ? -8.673 6.331 -7.582 1.00 93.50 83 ASN A N 1
ATOM 658 C CA . ASN A 1 83 ? -8.624 5.918 -6.178 1.00 93.50 83 ASN A CA 1
ATOM 659 C C . ASN A 1 83 ? -9.886 5.181 -5.686 1.00 93.50 83 ASN A C 1
ATOM 661 O O . ASN A 1 83 ? -9.909 4.747 -4.545 1.00 93.50 83 ASN A O 1
ATOM 665 N N . ASN A 1 84 ? -10.892 4.999 -6.549 1.00 92.19 84 ASN A N 1
ATOM 666 C CA . ASN A 1 84 ? -12.047 4.117 -6.329 1.00 92.19 84 ASN A CA 1
ATOM 667 C C . ASN A 1 84 ? -12.092 2.954 -7.339 1.00 92.19 84 ASN A C 1
ATOM 669 O O . ASN A 1 84 ? -13.060 2.200 -7.398 1.00 92.19 84 ASN A O 1
ATOM 673 N N . ASN A 1 85 ? -11.076 2.810 -8.190 1.00 92.06 85 ASN A N 1
ATOM 674 C CA . ASN A 1 85 ? -11.011 1.719 -9.149 1.00 92.06 85 ASN A CA 1
ATOM 675 C C . ASN A 1 85 ? -10.463 0.466 -8.453 1.00 92.06 85 ASN A C 1
ATOM 677 O O . ASN A 1 85 ? -9.272 0.402 -8.150 1.00 92.06 85 ASN A O 1
ATOM 681 N N . LEU A 1 86 ? -11.319 -0.530 -8.212 1.00 90.50 86 LEU A N 1
ATOM 682 C CA . LEU A 1 86 ? -10.952 -1.761 -7.506 1.00 90.50 86 LEU A CA 1
ATOM 683 C C . LEU A 1 86 ? -9.798 -2.517 -8.179 1.00 90.50 86 LEU A C 1
ATOM 685 O O . LEU A 1 86 ? -8.999 -3.138 -7.479 1.00 90.50 86 LEU A O 1
ATOM 689 N N . ASP A 1 87 ? -9.640 -2.423 -9.501 1.00 90.75 87 ASP A N 1
ATOM 690 C CA . ASP A 1 87 ? -8.503 -3.038 -10.191 1.00 90.75 87 ASP A CA 1
ATOM 691 C C . ASP A 1 87 ? -7.187 -2.323 -9.892 1.00 90.75 87 ASP A C 1
ATOM 693 O O . ASP A 1 87 ? -6.150 -2.967 -9.742 1.00 90.75 87 ASP A O 1
ATOM 697 N N . CYS A 1 88 ? -7.221 -1.000 -9.743 1.00 94.62 88 CYS A N 1
ATOM 698 C CA . CYS A 1 88 ? -6.054 -0.223 -9.339 1.00 94.62 88 CYS A CA 1
ATOM 699 C C . CYS A 1 88 ? -5.736 -0.415 -7.851 1.00 94.62 88 CYS A C 1
ATOM 701 O O . CYS A 1 88 ? -4.572 -0.527 -7.460 1.00 94.62 88 CYS A O 1
ATOM 703 N N . LEU A 1 89 ? -6.769 -0.482 -7.012 1.00 94.94 89 LEU A N 1
ATOM 704 C CA . LEU A 1 89 ? -6.615 -0.582 -5.564 1.00 94.94 89 LEU A CA 1
ATOM 705 C C . LEU A 1 89 ? -5.957 -1.899 -5.132 1.00 94.94 89 LEU A C 1
ATOM 707 O O . LEU A 1 89 ? -5.238 -1.887 -4.135 1.00 94.94 89 LEU A O 1
ATOM 711 N N . LYS A 1 90 ? -6.078 -2.981 -5.917 1.00 93.81 90 LYS A N 1
ATOM 712 C CA . LYS A 1 90 ? -5.360 -4.257 -5.703 1.00 93.81 90 LYS A CA 1
ATOM 713 C C . LYS A 1 90 ? -3.850 -4.099 -5.499 1.00 93.81 90 LYS A C 1
ATOM 715 O O . LYS A 1 90 ? -3.274 -4.850 -4.722 1.00 93.81 90 LYS A O 1
ATOM 720 N N . CYS A 1 91 ? -3.230 -3.124 -6.165 1.00 96.50 91 CYS A N 1
ATOM 721 C CA . CYS A 1 91 ? -1.783 -2.892 -6.104 1.00 96.50 91 CYS A CA 1
ATOM 722 C C . CYS A 1 91 ? -1.373 -1.586 -5.420 1.00 96.50 91 CYS A C 1
ATOM 724 O O . CYS A 1 91 ? -0.194 -1.386 -5.162 1.00 96.50 91 CYS A O 1
ATOM 726 N N . HIS A 1 92 ? -2.314 -0.684 -5.147 1.00 97.19 92 HIS A N 1
ATOM 727 C CA . HIS A 1 92 ? -2.038 0.636 -4.558 1.00 97.19 92 HIS A CA 1
ATOM 728 C C . HIS A 1 92 ? -2.604 0.795 -3.140 1.00 97.19 92 HIS A C 1
ATOM 730 O O . HIS A 1 92 ? -2.532 1.875 -2.549 1.00 97.19 92 HIS A O 1
ATOM 736 N N . THR A 1 93 ? -3.167 -0.283 -2.604 1.00 97.06 93 THR A N 1
ATOM 737 C CA . THR A 1 93 ? -3.566 -0.447 -1.208 1.00 97.06 93 THR A CA 1
ATOM 738 C C . THR A 1 93 ? -3.102 -1.814 -0.727 1.00 97.06 93 THR A C 1
ATOM 740 O O . THR A 1 93 ? -2.602 -2.633 -1.501 1.00 97.06 93 THR A O 1
ATOM 743 N N . VAL A 1 94 ? -3.314 -2.084 0.550 1.00 94.88 94 VAL A N 1
ATOM 744 C CA . VAL A 1 94 ? -3.155 -3.408 1.136 1.00 94.88 94 VAL A CA 1
ATOM 745 C C . VAL A 1 94 ? -4.520 -4.024 1.461 1.00 94.88 94 VAL A C 1
ATOM 747 O O . VAL A 1 94 ? -5.474 -3.323 1.793 1.00 94.88 94 VAL A O 1
ATOM 750 N N . GLY A 1 95 ? -4.635 -5.347 1.356 1.00 91.31 95 GLY A N 1
ATOM 751 C CA . GLY A 1 95 ? -5.843 -6.081 1.744 1.00 91.31 95 GLY A CA 1
ATOM 752 C C . GLY A 1 95 ? -7.027 -5.987 0.774 1.00 91.31 95 GLY A C 1
ATOM 753 O O . GLY A 1 95 ? -8.061 -6.590 1.039 1.00 91.31 95 GLY A O 1
ATOM 754 N N . ALA A 1 96 ? -6.899 -5.301 -0.361 1.00 92.00 96 ALA A N 1
ATOM 755 C CA . ALA A 1 96 ? -7.947 -5.262 -1.380 1.00 92.00 96 ALA A CA 1
ATOM 756 C C . ALA A 1 96 ? -8.336 -6.678 -1.847 1.00 92.00 96 ALA A C 1
ATOM 758 O O . ALA A 1 96 ? -7.477 -7.467 -2.245 1.00 92.00 96 ALA A O 1
ATOM 759 N N . GLY A 1 97 ? -9.631 -7.001 -1.789 1.00 85.75 97 GLY A N 1
ATOM 760 C CA . GLY A 1 97 ? -10.161 -8.312 -2.187 1.00 85.75 97 GLY A CA 1
ATOM 761 C C . GLY A 1 97 ? -9.791 -9.475 -1.256 1.00 85.75 97 GLY A C 1
ATOM 762 O O . GLY A 1 97 ? -10.161 -10.612 -1.540 1.00 85.75 97 GLY A O 1
ATOM 763 N N . GLN A 1 98 ? -9.085 -9.221 -0.150 1.00 86.06 98 GLN A N 1
ATOM 764 C CA . GLN A 1 98 ? -8.755 -10.246 0.840 1.00 86.06 98 GLN A CA 1
ATOM 765 C C . GLN A 1 98 ? -9.909 -10.423 1.839 1.00 86.06 98 GLN A C 1
ATOM 767 O O . GLN A 1 98 ? -10.532 -9.430 2.233 1.00 86.06 98 GLN A O 1
ATOM 772 N N . PRO A 1 99 ? -10.174 -11.650 2.330 1.00 84.75 99 PRO A N 1
ATOM 773 C CA . PRO A 1 99 ? -11.221 -11.892 3.323 1.00 84.75 99 PRO A CA 1
ATOM 774 C C . PRO A 1 99 ? -11.093 -11.005 4.566 1.00 84.75 99 PRO A C 1
ATOM 776 O O . PRO A 1 99 ? -12.095 -10.474 5.030 1.00 84.75 99 PRO A O 1
ATOM 779 N N . THR A 1 100 ? -9.872 -10.757 5.043 1.00 84.69 100 THR A N 1
ATOM 780 C CA . THR A 1 100 ? -9.606 -9.939 6.239 1.00 84.69 100 THR A CA 1
ATOM 781 C C . THR A 1 100 ? -9.168 -8.501 5.929 1.00 84.69 100 THR A C 1
ATOM 783 O O . THR A 1 100 ? -8.678 -7.789 6.811 1.00 84.69 100 THR A O 1
ATOM 786 N N . GLY A 1 101 ? -9.328 -8.064 4.676 1.00 87.81 101 GLY A N 1
ATOM 787 C CA . GLY A 1 101 ? -9.080 -6.691 4.241 1.00 87.81 101 GLY A CA 1
ATOM 788 C C . GLY A 1 101 ? -10.304 -5.779 4.336 1.00 87.81 101 GLY A C 1
ATOM 789 O O . GLY A 1 101 ? -11.320 -6.122 4.944 1.00 87.81 101 GLY A O 1
ATOM 790 N N . TRP A 1 102 ? -10.201 -4.595 3.732 1.00 90.56 102 TRP A N 1
ATOM 791 C CA . TRP A 1 102 ? -11.303 -3.634 3.664 1.00 90.56 102 TRP A CA 1
ATOM 792 C C . TRP A 1 102 ? -12.397 -4.104 2.694 1.00 90.56 102 TRP A C 1
ATOM 794 O O . TRP A 1 102 ? -12.127 -4.828 1.734 1.00 90.56 102 TRP A O 1
ATOM 804 N N . LYS A 1 103 ? -13.645 -3.714 2.977 1.00 85.12 103 LYS A N 1
ATOM 805 C CA . LYS A 1 103 ? -14.836 -4.156 2.229 1.00 85.12 103 LYS A CA 1
ATOM 806 C C . LYS A 1 103 ? -15.397 -3.092 1.298 1.00 85.12 103 LYS A C 1
ATOM 808 O O . LYS A 1 103 ? -15.977 -3.452 0.286 1.00 85.12 103 LYS A O 1
ATOM 813 N N . SER A 1 104 ? -15.179 -1.823 1.636 1.00 87.50 104 SER A N 1
ATOM 814 C CA . SER A 1 104 ? -15.621 -0.670 0.860 1.00 87.50 104 SER A CA 1
ATOM 815 C C . SER A 1 104 ? -14.461 0.275 0.573 1.00 87.50 104 SER A C 1
ATOM 817 O O . SER A 1 104 ? -13.579 0.457 1.419 1.00 87.50 104 SER A O 1
ATOM 819 N N . VAL A 1 105 ? -14.490 0.955 -0.577 1.00 87.44 105 VAL A N 1
ATOM 820 C CA . VAL A 1 105 ? -13.537 2.040 -0.903 1.00 87.44 105 VAL A CA 1
ATOM 821 C C . VAL A 1 105 ? -13.570 3.192 0.114 1.00 87.44 105 VAL A C 1
ATOM 823 O O . VAL A 1 105 ? -12.600 3.939 0.247 1.00 87.44 105 VAL A O 1
ATOM 826 N N . ASN A 1 106 ? -14.658 3.318 0.876 1.00 87.62 106 ASN A N 1
ATOM 827 C CA . ASN A 1 106 ? -14.775 4.288 1.964 1.00 87.62 106 ASN A CA 1
ATOM 828 C C . ASN A 1 106 ? -14.094 3.815 3.263 1.00 87.62 106 ASN A C 1
ATOM 830 O O . ASN A 1 106 ? -13.697 4.646 4.075 1.00 87.62 106 ASN A O 1
ATOM 834 N N . ASP A 1 107 ? -13.880 2.508 3.430 1.00 89.50 107 ASP A N 1
ATOM 835 C CA . ASP A 1 107 ? -13.271 1.897 4.622 1.00 89.50 107 ASP A CA 1
ATOM 836 C C . ASP A 1 107 ? -11.747 1.747 4.504 1.00 89.50 107 ASP A C 1
ATOM 838 O O . ASP A 1 107 ? -11.090 1.143 5.357 1.00 89.50 107 ASP A O 1
ATOM 842 N N . VAL A 1 108 ? -11.155 2.309 3.447 1.00 93.38 108 VAL A N 1
ATOM 843 C CA . VAL A 1 108 ? -9.707 2.264 3.205 1.00 93.38 108 VAL A CA 1
ATOM 844 C C . VAL A 1 108 ? -8.934 2.948 4.341 1.00 93.38 108 VAL A C 1
ATOM 846 O O . VAL A 1 108 ? -7.793 2.576 4.620 1.00 93.38 108 VAL A O 1
ATOM 849 N N . VAL A 1 109 ? -9.539 3.909 5.046 1.00 95.12 109 VAL A N 1
ATOM 850 C CA . VAL A 1 109 ? -8.963 4.482 6.269 1.00 95.12 109 VAL A CA 1
ATOM 851 C C . VAL A 1 109 ? -10.030 4.600 7.351 1.00 95.12 109 VAL A C 1
ATOM 853 O O . VAL A 1 109 ? -11.071 5.219 7.151 1.00 95.12 109 VAL A O 1
ATOM 856 N N . ILE A 1 110 ? -9.741 4.042 8.525 1.00 92.81 110 ILE A N 1
ATOM 857 C CA . ILE A 1 110 ? -10.635 3.983 9.681 1.00 92.81 110 ILE A CA 1
ATOM 858 C C . ILE A 1 110 ? -9.906 4.570 10.888 1.00 92.81 110 ILE A C 1
ATOM 860 O O . ILE A 1 110 ? -8.778 4.181 11.210 1.00 92.81 110 ILE A O 1
ATOM 864 N N . ASN A 1 111 ? -10.540 5.513 11.580 1.00 93.00 111 ASN A N 1
ATOM 865 C CA . ASN A 1 111 ? -9.988 6.098 12.801 1.00 93.00 111 ASN A CA 1
ATOM 866 C C . ASN A 1 111 ? -10.240 5.212 14.039 1.00 93.00 111 ASN A C 1
ATOM 868 O O . ASN A 1 111 ? -10.962 4.223 13.980 1.00 93.00 111 ASN A O 1
ATOM 872 N N . LYS A 1 112 ? -9.665 5.569 15.191 1.00 90.38 112 LYS A N 1
ATOM 873 C CA . LYS A 1 112 ? -9.856 4.828 16.454 1.00 90.38 112 LYS A CA 1
ATOM 874 C C . LYS A 1 112 ? -11.283 4.829 17.017 1.00 90.38 112 LYS A C 1
ATOM 876 O O . LYS A 1 112 ? -11.543 4.094 17.960 1.00 90.38 112 LYS A O 1
ATOM 881 N N . ALA A 1 113 ? -12.187 5.637 16.470 1.00 90.44 113 ALA A N 1
ATOM 882 C CA . ALA A 1 113 ? -13.609 5.613 16.806 1.00 90.44 113 ALA A CA 1
ATOM 883 C C . ALA A 1 113 ? -14.418 4.721 15.842 1.00 90.44 113 ALA A C 1
ATOM 885 O O . ALA A 1 113 ? -15.636 4.872 15.762 1.00 90.44 113 ALA A O 1
ATOM 886 N N . ASP A 1 114 ? -13.740 3.857 15.077 1.00 87.12 114 ASP A N 1
ATOM 887 C CA . ASP A 1 114 ? -14.304 2.978 14.048 1.00 87.12 114 ASP A CA 1
ATOM 888 C C . ASP A 1 114 ? -15.116 3.723 12.978 1.00 87.12 114 ASP A C 1
ATOM 890 O O . ASP A 1 114 ? -16.069 3.196 12.405 1.00 87.12 114 ASP A O 1
ATOM 894 N N . LYS A 1 115 ? -14.737 4.975 12.689 1.00 89.00 115 LYS A N 1
ATOM 895 C CA . LYS A 1 115 ? -15.334 5.760 11.606 1.00 89.00 115 LYS A CA 1
ATOM 896 C C . LYS A 1 115 ? -14.405 5.799 10.403 1.00 89.00 115 LYS A C 1
ATOM 898 O O . LYS A 1 115 ? -13.227 6.143 10.542 1.00 89.00 115 LYS A O 1
ATOM 903 N N . ALA A 1 116 ? -14.972 5.516 9.234 1.00 92.25 116 ALA A N 1
ATOM 904 C CA . ALA A 1 116 ? -14.355 5.791 7.947 1.00 92.25 116 ALA A CA 1
ATOM 905 C C . ALA A 1 116 ? -13.960 7.273 7.851 1.00 92.25 116 ALA A C 1
ATOM 907 O O . ALA A 1 116 ? -14.740 8.166 8.203 1.00 92.25 116 ALA A O 1
ATOM 908 N N . ILE A 1 117 ? -12.742 7.539 7.387 1.00 93.00 117 ILE A N 1
ATOM 909 C CA . ILE A 1 117 ? -12.262 8.885 7.068 1.00 93.00 117 ILE A CA 1
ATOM 910 C C . ILE A 1 117 ? -11.815 8.932 5.612 1.00 93.00 117 ILE A C 1
ATOM 912 O O . ILE A 1 117 ? -11.398 7.932 5.036 1.00 93.00 117 ILE A O 1
ATOM 916 N N . ASN A 1 118 ? -11.890 10.115 5.005 1.00 93.94 118 ASN A N 1
ATOM 917 C CA . ASN A 1 118 ? -11.567 10.275 3.594 1.00 93.94 118 ASN A CA 1
ATOM 918 C C . ASN A 1 118 ? -10.105 9.872 3.304 1.00 93.94 118 ASN A C 1
ATOM 920 O O . ASN A 1 118 ? -9.163 10.540 3.742 1.00 93.94 118 ASN A O 1
ATOM 924 N N . ALA A 1 119 ? -9.935 8.788 2.543 1.00 94.62 119 ALA A N 1
ATOM 925 C CA . ALA A 1 119 ? -8.633 8.198 2.246 1.00 94.62 119 ALA A CA 1
ATOM 926 C C . ALA A 1 119 ? -7.727 9.116 1.411 1.00 94.62 119 ALA A C 1
ATOM 928 O O . ALA A 1 119 ? -6.514 9.121 1.602 1.00 94.62 119 ALA A O 1
ATOM 929 N N . GLU A 1 120 ? -8.299 9.926 0.517 1.00 94.69 120 GLU A N 1
ATOM 930 C CA . GLU A 1 120 ? -7.550 10.892 -0.290 1.00 94.69 120 GLU A CA 1
ATOM 931 C C . GLU A 1 120 ? -6.940 12.004 0.573 1.00 94.69 120 GLU A C 1
ATOM 933 O O . GLU A 1 120 ? -5.733 12.243 0.514 1.00 94.69 120 GLU A O 1
ATOM 938 N N . SER A 1 121 ? -7.751 12.658 1.405 1.00 94.38 121 SER A N 1
ATOM 939 C CA . SER A 1 121 ? -7.301 13.692 2.340 1.00 94.38 121 SER A CA 1
ATOM 940 C C . SER A 1 121 ? -6.277 13.137 3.324 1.00 94.38 121 SER A C 1
ATOM 942 O O . SER A 1 121 ? -5.261 13.782 3.586 1.00 94.38 121 SER A O 1
ATOM 944 N N . PHE A 1 122 ? -6.502 11.918 3.824 1.00 94.81 122 PHE A N 1
ATOM 945 C CA . PHE A 1 122 ? -5.542 11.237 4.683 1.00 94.81 122 PHE A CA 1
ATOM 946 C C . PHE A 1 122 ? -4.206 11.014 3.960 1.00 94.81 122 PHE A C 1
ATOM 948 O O . PHE A 1 122 ? -3.175 11.474 4.451 1.00 94.81 122 PHE A O 1
ATOM 955 N N . ALA A 1 123 ? -4.217 10.406 2.769 1.00 93.50 123 ALA A N 1
ATOM 956 C CA . ALA A 1 123 ? -3.009 10.130 1.992 1.00 93.50 123 ALA A CA 1
ATOM 957 C C . ALA A 1 123 ? -2.214 11.403 1.659 1.00 93.50 123 ALA A C 1
ATOM 959 O O . ALA A 1 123 ? -0.995 11.410 1.804 1.00 93.50 123 ALA A O 1
ATOM 960 N N . LYS A 1 124 ? -2.889 12.505 1.303 1.00 91.94 124 LYS A N 1
ATOM 961 C CA . LYS A 1 124 ? -2.241 13.809 1.061 1.00 91.94 124 LYS A CA 1
ATOM 962 C C . LYS A 1 124 ? -1.570 14.391 2.308 1.00 91.94 124 LYS A C 1
ATOM 964 O O . LYS A 1 124 ? -0.595 15.125 2.187 1.00 91.94 124 LYS A O 1
ATOM 969 N N . SER A 1 125 ? -2.083 14.084 3.500 1.00 91.81 125 SER A N 1
ATOM 970 C CA . SER A 1 125 ? -1.517 14.571 4.764 1.00 91.81 125 SER A CA 1
ATOM 971 C C . SER A 1 125 ? -0.333 13.740 5.274 1.00 91.81 125 SER A C 1
ATOM 973 O O . SER A 1 125 ? 0.502 14.267 6.009 1.00 91.81 125 SER A O 1
ATOM 975 N N . LEU A 1 126 ? -0.221 12.467 4.863 1.00 89.75 126 LEU A N 1
ATOM 976 C CA . LEU A 1 126 ? 0.793 11.524 5.357 1.00 89.75 126 LEU A CA 1
ATOM 977 C C . LEU A 1 126 ? 2.250 12.005 5.253 1.00 89.75 126 LEU A C 1
ATOM 979 O O . LEU A 1 126 ? 2.994 11.783 6.214 1.00 89.75 126 LEU A O 1
ATOM 983 N N . PRO A 1 127 ? 2.696 12.672 4.167 1.00 87.12 127 PRO A N 1
ATOM 984 C CA . PRO A 1 127 ? 4.073 13.156 4.075 1.00 87.12 127 PRO A CA 1
ATOM 985 C C . PRO A 1 127 ? 4.468 14.063 5.247 1.00 87.12 127 PRO A C 1
ATOM 987 O O . PRO A 1 127 ? 5.565 13.921 5.788 1.00 87.12 127 PRO A O 1
ATOM 990 N N . ASN A 1 128 ? 3.538 14.898 5.714 1.00 86.94 128 ASN A N 1
ATOM 991 C CA . ASN A 1 128 ? 3.758 15.880 6.780 1.00 86.94 128 ASN A CA 1
ATOM 992 C C . ASN A 1 128 ? 3.266 15.405 8.157 1.00 86.94 128 ASN A C 1
ATOM 994 O O . ASN A 1 128 ? 3.342 16.148 9.132 1.00 86.94 128 ASN A O 1
ATOM 998 N N . MET A 1 129 ? 2.724 14.190 8.246 1.00 87.38 129 MET A N 1
ATOM 999 C CA . MET A 1 129 ? 2.170 13.652 9.482 1.00 87.38 129 MET A CA 1
ATOM 1000 C C . MET A 1 129 ? 3.274 13.091 10.380 1.00 87.38 129 MET A C 1
ATOM 1002 O O . MET A 1 129 ? 4.097 12.282 9.936 1.00 87.38 129 MET A O 1
ATOM 1006 N N . ASP A 1 130 ? 3.243 13.497 11.649 1.00 87.19 130 ASP A N 1
ATOM 1007 C CA . ASP A 1 130 ? 4.054 12.908 12.711 1.00 87.19 130 ASP A CA 1
ATOM 1008 C C . ASP A 1 130 ? 3.519 11.525 13.117 1.00 87.19 130 ASP A C 1
ATOM 1010 O O . ASP A 1 130 ? 2.309 11.276 13.092 1.00 87.19 130 ASP A O 1
ATOM 1014 N N . VAL A 1 131 ? 4.410 10.622 13.532 1.00 86.00 131 VAL A N 1
ATOM 1015 C CA . VAL A 1 131 ? 4.038 9.257 13.942 1.00 86.00 131 VAL A CA 1
ATOM 1016 C C . VAL A 1 131 ? 3.027 9.267 15.095 1.00 86.00 131 VAL A C 1
ATOM 1018 O O . VAL A 1 131 ? 2.125 8.428 15.123 1.00 86.00 131 VAL A O 1
ATOM 1021 N N . SER A 1 132 ? 3.083 10.243 16.005 1.00 88.44 132 SER A N 1
ATOM 1022 C CA . SER A 1 132 ? 2.103 10.367 17.091 1.00 88.44 132 SER A CA 1
ATOM 1023 C C . SER A 1 132 ? 0.677 10.606 16.584 1.00 88.44 132 SER A C 1
ATOM 1025 O O . SER A 1 132 ? -0.279 10.139 17.206 1.00 88.44 132 SER A O 1
ATOM 1027 N N . ALA A 1 133 ? 0.493 11.254 15.429 1.00 90.38 133 ALA A N 1
ATOM 1028 C CA . ALA A 1 133 ? -0.826 11.450 14.829 1.00 90.38 133 ALA A CA 1
ATOM 1029 C C . ALA A 1 133 ? -1.431 10.134 14.306 1.00 90.38 133 ALA A C 1
ATOM 1031 O O . ALA A 1 133 ? -2.656 9.974 14.341 1.00 90.38 133 ALA A O 1
ATOM 1032 N N . LEU A 1 134 ? -0.598 9.155 13.925 1.00 90.19 134 LEU A N 1
ATOM 1033 C CA . LEU A 1 134 ? -1.055 7.814 13.536 1.00 90.19 134 LEU A CA 1
ATOM 1034 C C . LEU A 1 134 ? -1.700 7.060 14.701 1.00 90.19 134 LEU A C 1
ATOM 1036 O O . LEU A 1 134 ? -2.536 6.190 14.472 1.00 90.19 134 LEU A O 1
ATOM 1040 N N . SER A 1 135 ? -1.426 7.452 15.950 1.00 89.50 135 SER A N 1
ATOM 1041 C CA . SER A 1 135 ? -2.103 6.885 17.121 1.00 89.50 135 SER A CA 1
ATOM 1042 C C . SER A 1 135 ? -3.616 7.129 17.128 1.00 89.50 135 SER A C 1
ATOM 1044 O O . SER A 1 135 ? -4.309 6.497 17.916 1.00 89.50 135 SER A O 1
ATOM 1046 N N . LYS A 1 136 ? -4.159 8.014 16.281 1.00 92.12 136 LYS A N 1
ATOM 1047 C CA . LYS A 1 136 ? -5.610 8.235 16.126 1.00 92.12 136 LYS A CA 1
ATOM 1048 C C . LYS A 1 136 ? -6.238 7.358 15.040 1.00 92.12 136 LYS A C 1
ATOM 1050 O O . LYS A 1 136 ? -7.459 7.376 14.870 1.00 92.12 136 LYS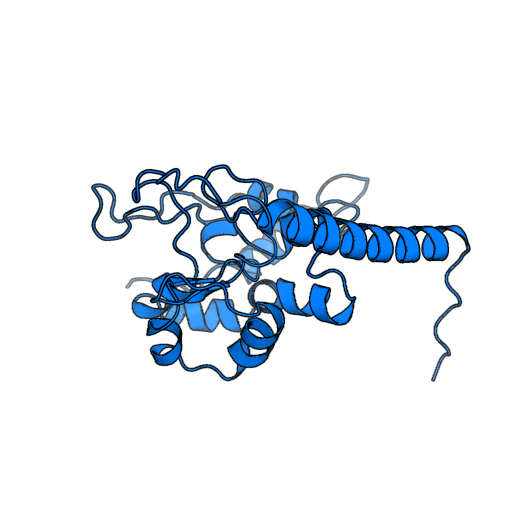 A O 1
ATOM 1055 N N . ILE A 1 137 ? -5.427 6.596 14.315 1.00 93.69 137 ILE A N 1
ATOM 1056 C CA . ILE A 1 137 ? -5.837 5.761 13.191 1.00 93.69 137 ILE A CA 1
ATOM 1057 C C . ILE A 1 137 ? -5.907 4.305 13.652 1.00 93.69 137 ILE A C 1
ATOM 1059 O O . ILE A 1 137 ? -4.982 3.799 14.282 1.00 93.69 137 ILE A O 1
ATOM 1063 N N . SER A 1 138 ? -7.034 3.649 13.376 1.00 91.44 138 SER A N 1
ATOM 1064 C CA . SER A 1 138 ? -7.230 2.225 13.666 1.00 91.44 138 SER A CA 1
ATOM 1065 C C . SER A 1 138 ? -6.634 1.376 12.547 1.00 91.44 138 SER A C 1
ATOM 1067 O O . SER A 1 138 ? -5.809 0.497 12.806 1.00 91.44 138 SER A O 1
ATOM 1069 N N . ARG A 1 139 ? -7.006 1.692 11.298 1.00 92.38 139 ARG A N 1
ATOM 1070 C CA . ARG A 1 139 ? -6.522 1.048 10.071 1.00 92.38 139 ARG A CA 1
ATOM 1071 C C . ARG A 1 139 ? -6.301 2.089 8.980 1.00 92.38 139 ARG A C 1
ATOM 1073 O O . ARG A 1 139 ? -7.159 2.939 8.762 1.00 92.38 139 ARG A O 1
ATOM 1080 N N . ALA A 1 140 ? -5.191 1.992 8.261 1.00 95.56 140 ALA A N 1
ATOM 1081 C CA . ALA A 1 140 ? -4.934 2.760 7.047 1.00 95.56 140 ALA A CA 1
ATOM 1082 C C . ALA A 1 140 ? -4.419 1.834 5.944 1.00 95.56 140 ALA A C 1
ATOM 1084 O O . ALA A 1 140 ? -3.227 1.565 5.853 1.00 95.56 140 ALA A O 1
ATOM 1085 N N . TYR A 1 141 ? -5.326 1.354 5.099 1.00 96.44 141 TYR A N 1
ATOM 1086 C CA . TYR A 1 141 ? -5.013 0.419 4.021 1.00 96.44 141 TYR A CA 1
ATOM 1087 C C . TYR A 1 141 ? -4.387 1.085 2.790 1.00 96.44 141 TYR A C 1
ATOM 1089 O O . TYR A 1 141 ? -4.016 0.391 1.848 1.00 96.44 141 TYR A O 1
ATOM 1097 N N . VAL A 1 142 ? -4.279 2.417 2.768 1.00 96.62 142 VAL A N 1
ATOM 1098 C CA . VAL A 1 142 ? -3.624 3.146 1.676 1.00 96.62 142 VAL A CA 1
ATOM 1099 C C . VAL A 1 142 ? -2.174 2.700 1.492 1.00 96.62 142 VAL A C 1
ATOM 1101 O O . VAL A 1 142 ? -1.479 2.398 2.461 1.00 96.62 142 VAL A O 1
ATOM 1104 N N . ASN A 1 143 ? -1.715 2.787 0.242 1.00 97.19 143 ASN A N 1
ATOM 1105 C CA . ASN A 1 143 ? -0.349 2.523 -0.198 1.00 97.19 143 ASN A CA 1
ATOM 1106 C C . ASN A 1 143 ? 0.055 1.041 -0.193 1.00 97.19 143 ASN A C 1
ATOM 1108 O O . ASN A 1 143 ? -0.621 0.174 0.361 1.00 97.19 143 ASN A O 1
ATOM 1112 N N . VAL A 1 144 ? 1.184 0.757 -0.843 1.00 96.44 144 VAL A N 1
ATOM 1113 C CA . VAL A 1 144 ? 1.896 -0.515 -0.690 1.00 96.44 144 VAL A CA 1
ATOM 1114 C C . VAL A 1 144 ? 2.707 -0.394 0.588 1.00 96.44 144 VAL A C 1
ATOM 1116 O O . VAL A 1 144 ? 3.507 0.528 0.705 1.00 96.44 144 VAL A O 1
ATOM 1119 N N . GLN A 1 145 ? 2.463 -1.272 1.556 1.00 93.19 145 GLN A N 1
ATOM 1120 C CA . GLN A 1 145 ? 2.994 -1.142 2.916 1.00 93.19 145 GLN A CA 1
ATOM 1121 C C . GLN A 1 145 ? 3.667 -2.427 3.409 1.00 93.19 145 GLN A C 1
ATOM 1123 O O . GLN A 1 145 ? 3.792 -3.401 2.669 1.00 93.19 145 GLN A O 1
ATOM 1128 N N . CYS A 1 146 ? 4.085 -2.442 4.679 1.00 91.88 146 CYS A N 1
ATOM 1129 C CA . CYS A 1 146 ? 4.814 -3.547 5.308 1.00 91.88 146 CYS A CA 1
ATOM 1130 C C . CYS A 1 146 ? 4.164 -4.910 5.032 1.00 91.88 146 CYS A C 1
ATOM 1132 O O . CYS A 1 146 ? 4.828 -5.853 4.606 1.00 91.88 146 CYS A O 1
ATOM 1134 N N . GLU A 1 147 ? 2.848 -4.989 5.221 1.00 92.50 147 GLU A N 1
ATOM 1135 C CA . GLU A 1 147 ? 2.089 -6.236 5.132 1.00 92.50 147 GLU A CA 1
ATOM 1136 C C . GLU A 1 147 ? 1.827 -6.703 3.700 1.00 92.50 147 GLU A C 1
ATOM 1138 O O . GLU A 1 147 ? 1.467 -7.860 3.492 1.00 92.50 147 GLU A O 1
ATOM 1143 N N . THR A 1 148 ? 2.049 -5.842 2.701 1.00 92.56 148 THR A N 1
ATOM 1144 C CA . THR A 1 148 ? 2.048 -6.269 1.298 1.00 92.56 148 THR A CA 1
ATOM 1145 C C . THR A 1 148 ? 3.204 -7.238 1.040 1.00 92.56 148 THR A C 1
ATOM 1147 O O . THR A 1 148 ? 3.041 -8.209 0.305 1.00 92.56 148 THR A O 1
ATOM 1150 N N . CYS A 1 149 ? 4.355 -7.015 1.686 1.00 90.75 149 CYS A N 1
ATOM 1151 C CA . CYS A 1 149 ? 5.538 -7.854 1.509 1.00 90.75 149 CYS A CA 1
ATOM 1152 C C . CYS A 1 149 ? 5.673 -8.930 2.591 1.00 90.75 149 CYS A C 1
ATOM 1154 O O . CYS A 1 149 ? 5.888 -10.103 2.287 1.00 90.75 149 CYS A O 1
ATOM 1156 N N . HIS A 1 150 ? 5.533 -8.530 3.854 1.00 88.88 150 HIS A N 1
ATOM 1157 C CA . HIS A 1 150 ? 5.765 -9.388 5.015 1.00 88.88 150 HIS A CA 1
ATOM 1158 C C . HIS A 1 150 ? 4.516 -10.167 5.452 1.00 88.88 150 HIS A C 1
ATOM 1160 O O . HIS A 1 150 ? 4.599 -11.021 6.327 1.00 88.88 150 HIS A O 1
ATOM 1166 N N . GLY A 1 151 ? 3.372 -9.958 4.797 1.00 87.69 151 GLY A N 1
ATOM 1167 C CA . GLY A 1 151 ? 2.110 -10.576 5.190 1.00 87.69 151 GLY A CA 1
ATOM 1168 C C . GLY A 1 151 ? 1.441 -9.858 6.362 1.00 87.69 151 GLY A C 1
ATOM 1169 O O . GLY A 1 151 ? 1.961 -8.884 6.902 1.00 87.69 151 GLY A O 1
ATOM 1170 N N . MET A 1 152 ? 0.248 -10.333 6.710 1.00 87.75 152 MET A N 1
ATOM 1171 C CA . MET A 1 152 ? -0.595 -9.748 7.754 1.00 87.75 152 MET A CA 1
ATOM 1172 C C . MET A 1 152 ? 0.057 -9.826 9.139 1.00 87.75 152 MET A C 1
ATOM 1174 O O . MET A 1 152 ? 0.622 -10.855 9.508 1.00 87.75 152 MET A O 1
ATOM 1178 N N . GLY A 1 153 ? -0.038 -8.737 9.902 1.00 86.00 153 GLY A N 1
ATOM 1179 C CA . GLY A 1 153 ? 0.499 -8.653 11.257 1.00 86.00 153 GLY A CA 1
ATOM 1180 C C . GLY A 1 153 ? -0.353 -9.374 12.303 1.00 86.00 153 GLY A C 1
ATOM 1181 O O . GLY A 1 153 ? 0.200 -9.816 13.302 1.00 86.00 153 GLY A O 1
ATOM 1182 N N . GLY A 1 154 ? -1.664 -9.536 12.090 1.00 85.38 154 GLY A N 1
ATOM 1183 C CA . GLY A 1 154 ? -2.543 -10.249 13.023 1.00 85.38 154 GLY A CA 1
ATOM 1184 C C . GLY A 1 154 ? -2.414 -9.741 14.465 1.00 85.38 154 GLY A C 1
ATOM 1185 O O . GLY A 1 154 ? -2.514 -8.542 14.718 1.00 85.38 154 GLY A O 1
ATOM 1186 N N . ASP A 1 155 ? -2.144 -10.656 15.399 1.00 80.88 155 ASP A N 1
ATOM 1187 C CA . ASP A 1 155 ? -1.924 -10.337 16.818 1.00 80.88 155 ASP A CA 1
ATOM 1188 C C . ASP A 1 155 ? -0.480 -9.909 17.145 1.00 80.88 155 ASP A C 1
ATOM 1190 O O . ASP A 1 155 ? -0.132 -9.770 18.319 1.00 80.88 155 ASP A O 1
ATOM 1194 N N . HIS A 1 156 ? 0.396 -9.697 16.160 1.00 84.75 156 HIS A N 1
ATOM 1195 C CA . HIS A 1 156 ? 1.741 -9.188 16.419 1.00 84.75 156 HIS A CA 1
ATOM 1196 C C . HIS A 1 156 ? 1.684 -7.844 17.180 1.00 84.75 156 HIS A C 1
ATOM 1198 O O . HIS A 1 156 ? 0.963 -6.936 16.757 1.00 84.75 156 HIS A O 1
ATOM 1204 N N . PRO A 1 157 ? 2.461 -7.661 18.269 1.00 76.88 157 PRO A N 1
ATOM 1205 C CA . PRO A 1 157 ? 3.462 -8.580 18.833 1.00 76.88 157 PRO A CA 1
ATOM 1206 C C . PRO A 1 157 ? 2.963 -9.416 20.031 1.00 76.88 157 PRO A C 1
ATOM 1208 O O . PRO A 1 157 ? 3.770 -10.077 20.678 1.00 76.88 157 PRO A O 1
ATOM 1211 N N . VAL A 1 158 ? 1.677 -9.340 20.379 1.00 77.19 158 VAL A N 1
ATOM 1212 C CA . VAL A 1 158 ? 1.090 -9.928 21.601 1.00 77.19 158 VAL A CA 1
ATOM 1213 C C . VAL A 1 158 ? 0.606 -11.374 21.431 1.00 77.19 158 VAL A C 1
ATOM 1215 O O . VAL A 1 158 ? 0.268 -12.024 22.418 1.00 77.19 158 VAL A O 1
ATOM 1218 N N . GLY A 1 159 ? 0.551 -11.867 20.193 1.00 70.69 159 GLY A N 1
ATOM 1219 C CA . GLY A 1 159 ? 0.179 -13.239 19.858 1.00 70.69 159 GLY A CA 1
ATOM 1220 C C . GLY A 1 159 ? 1.261 -14.276 20.180 1.00 70.69 159 GLY A C 1
ATOM 1221 O O . GLY A 1 159 ? 2.353 -13.962 20.651 1.00 70.69 159 GLY A O 1
ATOM 1222 N N . THR A 1 160 ? 0.963 -15.545 19.891 1.00 66.00 160 THR A N 1
ATOM 1223 C CA . THR A 1 160 ? 1.887 -16.674 20.116 1.00 66.00 160 THR A CA 1
ATOM 1224 C C . THR A 1 160 ? 3.135 -16.622 19.240 1.00 66.00 160 THR A C 1
ATOM 1226 O O . THR A 1 160 ? 4.141 -17.240 19.584 1.00 66.00 160 THR A O 1
ATOM 1229 N N . ASP A 1 161 ? 3.078 -15.898 18.121 1.00 63.47 161 ASP A N 1
ATOM 1230 C CA . ASP A 1 161 ? 4.239 -15.630 17.288 1.00 63.47 161 ASP A CA 1
ATOM 1231 C C . ASP A 1 161 ? 4.542 -14.127 17.267 1.00 63.47 161 ASP A C 1
ATOM 1233 O O . ASP A 1 161 ? 3.710 -13.284 16.936 1.00 63.47 161 ASP A O 1
ATOM 1237 N N . THR A 1 162 ? 5.761 -13.797 17.685 1.00 64.56 162 THR A N 1
ATOM 1238 C CA . THR A 1 162 ? 6.250 -12.422 17.820 1.00 64.56 162 THR A CA 1
ATOM 1239 C C . THR A 1 162 ? 6.924 -11.921 16.549 1.00 64.56 162 THR A C 1
ATOM 1241 O O . THR A 1 162 ? 7.292 -10.748 16.471 1.00 64.56 162 THR A O 1
ATOM 1244 N N . LYS A 1 163 ? 7.103 -12.774 15.536 1.00 67.38 163 LYS A N 1
ATOM 1245 C CA . LYS A 1 163 ? 7.654 -12.379 14.234 1.00 67.38 163 LYS A CA 1
ATOM 1246 C C . LYS A 1 163 ? 6.519 -12.049 13.261 1.00 67.38 163 LYS A C 1
ATOM 1248 O O . LYS A 1 163 ? 5.356 -12.264 13.551 1.00 67.38 163 LYS A O 1
ATOM 1253 N N . ILE A 1 164 ? 6.851 -11.500 12.100 1.00 68.12 164 ILE A N 1
ATOM 1254 C CA . ILE A 1 164 ? 5.948 -11.483 10.947 1.00 68.12 164 ILE A CA 1
ATOM 1255 C C . ILE A 1 164 ? 6.608 -12.435 9.936 1.00 68.12 164 ILE A C 1
ATOM 1257 O O . ILE A 1 164 ? 7.690 -12.144 9.429 1.00 68.12 164 ILE A O 1
ATOM 1261 N N . HIS A 1 165 ? 6.061 -13.645 9.767 1.00 59.88 165 HIS A N 1
ATOM 1262 C CA . HIS A 1 165 ? 6.834 -14.832 9.338 1.00 59.88 165 HIS A CA 1
ATOM 1263 C C . HIS A 1 165 ? 7.109 -14.941 7.833 1.00 59.88 165 HIS A C 1
ATOM 1265 O O . HIS A 1 165 ? 7.719 -15.921 7.401 1.00 59.88 165 HIS A O 1
ATOM 1271 N N . ARG A 1 166 ? 6.670 -13.993 6.998 1.00 75.75 166 ARG A N 1
ATOM 1272 C CA . ARG A 1 166 ? 6.823 -14.147 5.548 1.00 75.75 166 ARG A CA 1
ATOM 1273 C C . ARG A 1 166 ? 8.171 -13.618 5.070 1.00 75.75 166 ARG A C 1
ATOM 1275 O O . ARG A 1 166 ? 8.413 -12.410 5.034 1.00 75.75 166 ARG A O 1
ATOM 1282 N N . ALA A 1 167 ? 9.028 -14.539 4.636 1.00 82.06 167 ALA A N 1
ATOM 1283 C CA . ALA A 1 167 ? 10.165 -14.198 3.794 1.00 82.06 167 ALA A CA 1
ATOM 1284 C C . ALA A 1 167 ? 9.661 -13.593 2.472 1.00 82.06 167 ALA A C 1
ATOM 1286 O O . ALA A 1 167 ? 8.750 -14.127 1.836 1.00 82.06 167 ALA A O 1
ATOM 1287 N N . VAL A 1 168 ? 10.251 -12.471 2.064 1.00 87.38 168 VAL A N 1
ATOM 1288 C CA . VAL A 1 168 ? 9.897 -11.797 0.811 1.00 87.38 168 VAL A CA 1
ATOM 1289 C C . VAL A 1 168 ? 10.657 -12.465 -0.330 1.00 87.38 168 VAL A C 1
ATOM 1291 O O . VAL A 1 168 ? 11.886 -12.453 -0.341 1.00 87.38 168 VAL A O 1
ATOM 1294 N N . THR A 1 169 ? 9.930 -13.042 -1.285 1.00 88.75 169 THR A N 1
ATOM 1295 C CA . THR A 1 169 ? 10.489 -13.593 -2.526 1.00 88.75 169 THR A CA 1
ATOM 1296 C C . THR A 1 169 ? 10.170 -12.676 -3.704 1.00 88.75 169 THR A C 1
ATOM 1298 O O . THR A 1 169 ? 9.315 -11.793 -3.605 1.00 88.75 169 THR A O 1
ATOM 1301 N N . THR A 1 170 ? 10.827 -12.900 -4.843 1.00 89.50 170 THR A N 1
ATOM 1302 C CA . THR A 1 170 ? 10.547 -12.181 -6.095 1.00 89.50 170 THR A CA 1
ATOM 1303 C C . THR A 1 170 ? 9.067 -12.243 -6.484 1.00 89.50 170 THR A C 1
ATOM 1305 O O . THR A 1 170 ? 8.515 -11.245 -6.944 1.00 89.50 170 THR A O 1
ATOM 1308 N N . ASP A 1 171 ? 8.393 -13.369 -6.233 1.00 91.06 171 ASP A N 1
ATOM 1309 C CA . ASP A 1 171 ? 6.973 -13.543 -6.560 1.00 91.06 171 ASP A CA 1
ATOM 1310 C C . ASP A 1 171 ? 6.081 -12.513 -5.869 1.00 91.06 171 ASP A C 1
ATOM 1312 O O . ASP A 1 171 ? 5.102 -12.059 -6.456 1.00 91.06 171 ASP A O 1
ATOM 1316 N N . THR A 1 172 ? 6.436 -12.080 -4.656 1.00 92.06 172 THR A N 1
ATOM 1317 C CA . THR A 1 172 ? 5.724 -11.010 -3.947 1.00 92.06 172 THR A CA 1
ATOM 1318 C C . THR A 1 172 ? 5.702 -9.717 -4.766 1.00 92.06 172 THR A C 1
ATOM 1320 O O . THR A 1 172 ? 4.677 -9.046 -4.836 1.00 92.06 172 THR A O 1
ATOM 1323 N N . CYS A 1 173 ? 6.807 -9.378 -5.434 1.00 93.44 173 CYS A N 1
ATOM 1324 C CA . CYS A 1 173 ? 6.907 -8.183 -6.270 1.00 93.44 173 CYS A CA 1
ATOM 1325 C C . CYS A 1 173 ? 6.117 -8.339 -7.581 1.00 93.44 173 CYS A C 1
ATOM 1327 O O . CYS A 1 173 ? 5.477 -7.394 -8.050 1.00 93.44 173 CYS A O 1
ATOM 1329 N N . LEU A 1 174 ? 6.155 -9.538 -8.171 1.00 94.50 174 LEU A N 1
ATOM 1330 C CA . LEU A 1 174 ? 5.552 -9.836 -9.474 1.00 94.50 174 LEU A CA 1
ATOM 1331 C C . LEU A 1 174 ? 4.018 -9.897 -9.450 1.00 94.50 174 LEU A C 1
ATOM 1333 O O . LEU A 1 174 ? 3.402 -9.842 -10.512 1.00 94.50 174 LEU A O 1
ATOM 1337 N N . GLN A 1 175 ? 3.393 -9.920 -8.266 1.00 92.94 175 GLN A N 1
ATOM 1338 C CA . GLN A 1 175 ? 1.937 -9.773 -8.124 1.00 92.94 175 GLN A CA 1
ATOM 1339 C C . GLN A 1 175 ? 1.422 -8.446 -8.699 1.00 92.94 175 GLN A C 1
ATOM 1341 O O . GLN A 1 175 ? 0.313 -8.394 -9.225 1.00 92.94 175 GLN A O 1
ATOM 1346 N N . CYS A 1 176 ? 2.239 -7.390 -8.634 1.00 95.75 176 CYS A N 1
ATOM 1347 C CA . CYS A 1 176 ? 1.895 -6.067 -9.154 1.00 95.75 176 CYS A CA 1
ATOM 1348 C C . CYS A 1 176 ? 2.809 -5.625 -10.296 1.00 95.75 176 CYS A C 1
ATOM 1350 O O . CYS A 1 176 ? 2.334 -5.041 -11.269 1.00 95.75 176 CYS A O 1
ATOM 1352 N N . HIS A 1 177 ? 4.100 -5.953 -10.245 1.00 95.44 177 HIS A N 1
ATOM 1353 C CA . HIS A 1 177 ? 5.056 -5.628 -11.304 1.00 95.44 177 HIS A CA 1
ATOM 1354 C C . HIS A 1 177 ? 5.026 -6.652 -12.444 1.00 95.44 177 HIS A C 1
ATOM 1356 O O . HIS A 1 177 ? 6.016 -7.314 -12.751 1.00 95.44 177 HIS A O 1
ATOM 1362 N N . THR A 1 178 ? 3.866 -6.775 -13.082 1.00 94.06 178 THR A N 1
ATOM 1363 C CA . THR A 1 178 ? 3.650 -7.601 -14.281 1.00 94.06 178 THR A CA 1
ATOM 1364 C C . THR A 1 178 ? 4.302 -6.964 -15.521 1.00 94.06 178 THR A C 1
ATOM 1366 O O . THR A 1 178 ? 4.656 -5.782 -15.470 1.00 94.06 178 THR A O 1
ATOM 1369 N N . PRO A 1 179 ? 4.414 -7.667 -16.669 1.00 94.38 179 PRO A N 1
ATOM 1370 C CA . PRO A 1 179 ? 4.951 -7.076 -17.900 1.00 94.38 179 PRO A CA 1
ATOM 1371 C C . PRO A 1 179 ? 4.235 -5.793 -18.335 1.00 94.38 179 PRO A C 1
ATOM 1373 O O . PRO A 1 179 ? 4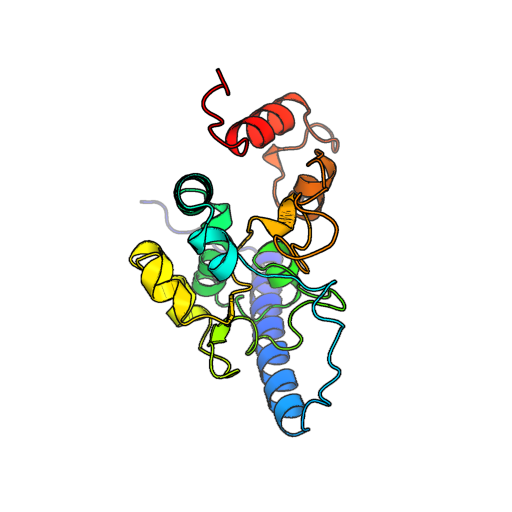.856 -4.899 -18.897 1.00 94.38 179 PRO A O 1
ATOM 1376 N N . ASN A 1 180 ? 2.941 -5.668 -18.032 1.00 90.25 180 ASN A N 1
ATOM 1377 C CA . ASN A 1 180 ? 2.158 -4.486 -18.392 1.00 90.25 180 ASN A CA 1
ATOM 1378 C C . ASN A 1 180 ? 2.374 -3.315 -17.426 1.00 90.25 180 ASN A C 1
ATOM 1380 O O . ASN A 1 180 ? 2.278 -2.161 -17.832 1.00 90.25 180 ASN A O 1
ATOM 1384 N N . GLN A 1 181 ? 2.654 -3.598 -16.153 1.00 91.44 181 GLN A N 1
ATOM 1385 C CA . GLN A 1 181 ? 2.837 -2.567 -15.125 1.00 91.44 181 GLN A CA 1
ATOM 1386 C C . GLN A 1 181 ? 4.299 -2.128 -14.990 1.00 91.44 181 GLN A C 1
ATOM 1388 O O . GLN A 1 181 ? 4.585 -0.995 -14.610 1.00 91.44 181 GLN A O 1
ATOM 1393 N N . ALA A 1 182 ? 5.238 -3.018 -15.307 1.00 94.56 182 ALA A N 1
ATOM 1394 C CA . ALA A 1 182 ? 6.670 -2.779 -15.229 1.00 94.56 182 ALA A CA 1
ATOM 1395 C C . ALA A 1 182 ? 7.401 -3.427 -16.418 1.00 94.56 182 ALA A C 1
ATOM 1397 O O . ALA A 1 182 ? 8.249 -4.293 -16.209 1.00 94.56 182 ALA A O 1
ATOM 1398 N N . PRO A 1 183 ? 7.121 -3.016 -17.670 1.00 95.00 183 PRO A N 1
ATOM 1399 C CA . PRO A 1 183 ? 7.692 -3.653 -18.863 1.00 95.00 183 PRO A CA 1
ATOM 1400 C C . PRO A 1 183 ? 9.223 -3.692 -18.849 1.00 95.00 183 PRO A C 1
ATOM 1402 O O . PRO A 1 183 ? 9.820 -4.678 -19.268 1.00 95.00 183 PRO A O 1
ATOM 1405 N N . GLY A 1 184 ? 9.869 -2.667 -18.280 1.00 95.81 184 GLY A N 1
ATOM 1406 C CA . GLY A 1 184 ? 11.327 -2.607 -18.135 1.00 95.81 184 GLY A CA 1
ATOM 1407 C C . GLY A 1 184 ? 11.936 -3.632 -17.168 1.00 95.81 184 GLY A C 1
ATOM 1408 O O . GLY A 1 184 ? 13.153 -3.672 -17.037 1.00 95.81 184 GLY A O 1
ATOM 1409 N N . TRP A 1 185 ? 11.128 -4.434 -16.468 1.00 96.25 185 TRP A N 1
ATOM 1410 C CA . TRP A 1 185 ? 11.603 -5.548 -15.637 1.00 96.25 185 TRP A CA 1
ATOM 1411 C C . TRP A 1 185 ? 11.697 -6.860 -16.418 1.00 96.25 185 TRP A C 1
ATOM 1413 O O . TRP A 1 185 ? 12.068 -7.878 -15.842 1.00 96.25 185 TRP A O 1
ATOM 1423 N N . TYR A 1 186 ? 11.341 -6.861 -17.704 1.00 96.31 186 TYR A N 1
ATOM 1424 C CA . TYR A 1 186 ? 11.231 -8.069 -18.510 1.00 96.31 186 TYR A CA 1
ATOM 1425 C C . TYR A 1 186 ? 12.090 -7.976 -19.769 1.00 96.31 186 TYR A C 1
ATOM 1427 O O . TYR A 1 186 ? 12.164 -6.938 -20.426 1.00 96.31 186 TYR A O 1
ATOM 1435 N N . LYS A 1 187 ? 12.689 -9.106 -20.149 1.00 95.12 187 LYS A N 1
ATOM 1436 C CA . LYS A 1 187 ? 13.445 -9.282 -21.390 1.00 95.12 187 LYS A CA 1
ATOM 1437 C C . LYS A 1 187 ? 12.990 -10.566 -22.075 1.00 95.12 187 LYS A C 1
ATOM 1439 O O . LYS A 1 187 ? 13.002 -11.638 -21.479 1.00 95.12 187 LYS A O 1
ATOM 1444 N N . GLY A 1 188 ? 12.539 -10.461 -23.327 1.00 91.00 188 GLY A N 1
ATOM 1445 C CA . GLY A 1 188 ? 12.005 -11.613 -24.069 1.00 91.00 188 GLY A CA 1
ATOM 1446 C C . GLY A 1 188 ? 10.780 -12.258 -23.404 1.00 91.00 188 GLY A C 1
ATOM 1447 O O . GLY A 1 188 ? 10.640 -13.476 -23.427 1.00 91.00 188 GLY A O 1
ATOM 1448 N N . GLY A 1 189 ? 9.936 -11.453 -22.747 1.00 88.06 189 GLY A N 1
ATOM 1449 C CA . GLY A 1 189 ? 8.732 -11.925 -22.050 1.00 88.06 189 GLY A CA 1
ATOM 1450 C C . GLY A 1 189 ? 8.985 -12.626 -20.711 1.00 88.06 189 GLY A C 1
ATOM 1451 O O . GLY A 1 189 ? 8.032 -13.064 -20.074 1.00 88.06 189 GLY A O 1
ATOM 1452 N N . LYS A 1 190 ? 10.241 -12.719 -20.258 1.00 93.00 190 LYS A N 1
ATOM 1453 C CA . LYS A 1 190 ? 10.614 -13.294 -18.959 1.00 93.00 190 LYS A CA 1
ATOM 1454 C C . LYS A 1 190 ? 11.174 -12.213 -18.034 1.00 93.00 190 LYS A C 1
ATOM 1456 O O . LYS A 1 190 ? 11.764 -11.258 -18.545 1.00 93.00 190 LYS A O 1
ATOM 1461 N N . PRO A 1 191 ? 11.001 -12.333 -16.706 1.00 94.12 191 PRO A N 1
ATOM 1462 C CA . PRO A 1 191 ? 11.607 -11.393 -15.775 1.00 94.12 191 PRO A CA 1
ATOM 1463 C C . PRO A 1 191 ? 13.131 -11.356 -15.934 1.00 94.12 191 PRO A C 1
ATOM 1465 O O . PRO A 1 191 ? 13.779 -12.399 -16.027 1.00 94.12 191 PRO A O 1
ATOM 1468 N N . ASP A 1 192 ? 13.695 -10.154 -15.976 1.00 96.44 192 ASP A N 1
ATOM 1469 C CA . ASP A 1 192 ? 15.136 -9.936 -15.975 1.00 96.44 192 ASP A CA 1
ATOM 1470 C C . ASP A 1 192 ? 15.650 -10.034 -14.533 1.00 96.44 192 ASP A C 1
ATOM 1472 O O . ASP A 1 192 ? 15.379 -9.171 -13.692 1.00 96.44 192 ASP A O 1
ATOM 1476 N N . THR A 1 193 ? 16.382 -11.110 -14.241 1.00 93.62 193 THR A N 1
ATOM 1477 C CA . THR A 1 193 ? 16.872 -11.407 -12.892 1.00 93.62 193 THR A CA 1
ATOM 1478 C C . THR A 1 193 ? 17.745 -10.289 -12.327 1.00 93.62 193 THR A C 1
ATOM 1480 O O . THR A 1 193 ? 17.598 -9.951 -11.155 1.00 93.62 193 THR A O 1
ATOM 1483 N N . ALA A 1 194 ? 18.591 -9.649 -13.142 1.00 94.56 194 ALA A N 1
ATOM 1484 C CA . ALA A 1 194 ? 19.470 -8.583 -12.663 1.00 94.56 194 ALA A CA 1
ATOM 1485 C C . ALA A 1 194 ? 18.669 -7.335 -12.260 1.00 94.56 194 ALA A C 1
ATOM 1487 O O . ALA A 1 194 ? 18.959 -6.694 -11.246 1.00 94.56 194 ALA A O 1
ATOM 1488 N N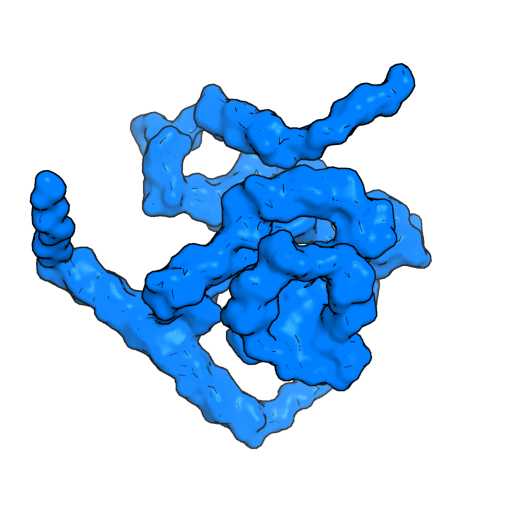 . VAL A 1 195 ? 17.619 -7.008 -13.023 1.00 95.31 195 VAL A N 1
ATOM 1489 C CA . VAL A 1 195 ? 16.703 -5.914 -12.671 1.00 95.31 195 VAL A CA 1
ATOM 1490 C C . VAL A 1 195 ? 15.954 -6.239 -11.381 1.00 95.31 195 VAL A C 1
ATOM 1492 O O . VAL A 1 195 ? 15.880 -5.389 -10.491 1.00 95.31 195 VAL A O 1
ATOM 1495 N N . LEU A 1 196 ? 15.429 -7.457 -11.249 1.00 92.25 196 LEU A N 1
ATOM 1496 C CA . LEU A 1 196 ? 14.693 -7.885 -10.058 1.00 92.25 196 LEU A CA 1
ATOM 1497 C C . LEU A 1 196 ? 15.555 -7.861 -8.798 1.00 92.25 196 LEU A C 1
ATOM 1499 O O . LEU A 1 196 ? 15.126 -7.314 -7.783 1.00 92.25 196 LEU A O 1
ATOM 1503 N N . GLU A 1 197 ? 16.777 -8.385 -8.863 1.00 91.50 197 GLU A N 1
ATOM 1504 C CA . GLU A 1 197 ? 17.724 -8.353 -7.746 1.00 91.50 197 GLU A CA 1
ATOM 1505 C C . GLU A 1 197 ? 18.039 -6.915 -7.321 1.00 91.50 197 GLU A C 1
ATOM 1507 O O . GLU A 1 197 ? 17.997 -6.590 -6.131 1.00 91.50 197 GLU A O 1
ATOM 1512 N N . ALA A 1 198 ? 18.275 -6.015 -8.282 1.00 92.75 198 ALA A N 1
ATOM 1513 C CA . ALA A 1 198 ? 18.507 -4.602 -7.995 1.00 92.75 198 ALA A CA 1
ATOM 1514 C C . ALA A 1 198 ? 17.287 -3.934 -7.333 1.00 92.75 198 ALA A C 1
ATOM 1516 O O . ALA A 1 198 ? 17.439 -3.149 -6.391 1.00 92.75 198 ALA A O 1
ATOM 1517 N N . LYS A 1 199 ? 16.070 -4.255 -7.787 1.00 92.81 199 LYS A N 1
ATOM 1518 C CA . LYS A 1 199 ? 14.823 -3.724 -7.214 1.00 92.81 199 LYS A CA 1
ATOM 1519 C C . LYS A 1 199 ? 14.557 -4.269 -5.817 1.00 92.81 199 LYS A C 1
ATOM 1521 O O . LYS A 1 199 ? 14.265 -3.476 -4.922 1.00 92.81 199 LYS A O 1
ATOM 1526 N N . LEU A 1 200 ? 14.748 -5.566 -5.593 1.00 88.94 200 LEU A N 1
ATOM 1527 C CA . LEU A 1 200 ? 14.634 -6.174 -4.269 1.00 88.94 200 LEU A CA 1
ATOM 1528 C C . LEU A 1 200 ? 15.642 -5.553 -3.293 1.00 88.94 200 LEU A C 1
ATOM 1530 O O . LEU A 1 200 ? 15.275 -5.160 -2.184 1.00 88.94 200 LEU A O 1
ATOM 1534 N N . LYS A 1 201 ? 16.892 -5.361 -3.731 1.00 88.25 201 LYS A N 1
ATOM 1535 C CA . LYS A 1 201 ? 17.930 -4.694 -2.936 1.00 88.25 201 LYS A CA 1
ATOM 1536 C C . LYS A 1 201 ? 17.545 -3.262 -2.559 1.00 88.25 201 LYS A C 1
ATOM 1538 O O . LYS A 1 201 ? 17.779 -2.857 -1.427 1.00 88.25 201 LYS A O 1
ATOM 1543 N N . SER A 1 202 ? 16.909 -2.513 -3.464 1.00 87.81 202 SER A N 1
ATOM 1544 C CA . SER A 1 202 ? 16.448 -1.141 -3.186 1.00 87.81 202 SER A CA 1
ATOM 1545 C C . SER A 1 202 ? 15.326 -1.051 -2.145 1.00 87.81 202 SER A C 1
ATOM 1547 O O . SER A 1 202 ? 15.142 -0.000 -1.540 1.00 87.81 202 SER A O 1
ATOM 1549 N N . MET A 1 203 ? 14.606 -2.152 -1.918 1.00 87.44 203 MET A N 1
ATOM 1550 C CA . MET A 1 203 ? 13.543 -2.265 -0.914 1.00 87.44 203 MET A CA 1
ATOM 1551 C C . MET A 1 203 ? 13.989 -3.013 0.343 1.00 87.44 203 MET A C 1
ATOM 1553 O O . MET A 1 203 ? 13.207 -3.167 1.281 1.00 87.44 203 MET A O 1
ATOM 1557 N N . THR A 1 204 ? 15.231 -3.491 0.375 1.00 80.06 204 THR A N 1
ATOM 1558 C CA . THR A 1 204 ? 15.774 -4.157 1.553 1.00 80.06 204 THR A CA 1
ATOM 1559 C C . THR A 1 204 ? 16.006 -3.102 2.622 1.00 80.06 204 THR A C 1
ATOM 1561 O O . THR A 1 204 ? 16.711 -2.122 2.379 1.00 80.06 204 THR A O 1
ATOM 1564 N N . CYS A 1 205 ? 15.395 -3.294 3.795 1.00 68.62 205 CYS A N 1
ATOM 1565 C CA . CYS A 1 205 ? 15.566 -2.388 4.924 1.00 68.62 205 CYS A CA 1
ATOM 1566 C C . CYS A 1 205 ? 17.057 -2.104 5.155 1.00 68.62 205 CYS A C 1
ATOM 1568 O O . CYS A 1 205 ? 17.871 -3.029 5.033 1.00 68.62 205 CYS A O 1
ATOM 1570 N N . PRO A 1 206 ? 17.426 -0.876 5.557 1.00 63.09 206 PRO A N 1
ATOM 1571 C CA . PRO A 1 206 ? 18.754 -0.585 6.061 1.00 63.09 206 PRO A CA 1
ATOM 1572 C C . PRO A 1 206 ? 18.874 -1.273 7.419 1.00 63.09 206 PRO A C 1
ATOM 1574 O O . PRO A 1 206 ? 18.763 -0.653 8.471 1.00 63.09 206 PRO A O 1
ATOM 1577 N N . VAL A 1 207 ? 19.030 -2.593 7.422 1.00 56.38 207 VAL A N 1
ATOM 1578 C CA . VAL A 1 207 ? 19.499 -3.284 8.607 1.00 56.38 207 VAL A CA 1
ATOM 1579 C C . VAL A 1 207 ? 20.939 -2.808 8.729 1.00 56.38 207 VAL A C 1
ATOM 1581 O O . VAL A 1 207 ? 21.836 -3.281 8.028 1.00 56.38 207 VAL A O 1
ATOM 1584 N N . THR A 1 208 ? 21.154 -1.810 9.588 1.00 48.28 208 THR A N 1
ATOM 1585 C CA . THR A 1 208 ? 22.407 -1.725 10.321 1.00 48.28 208 THR A CA 1
ATOM 1586 C C . THR A 1 208 ? 22.700 -3.142 10.773 1.00 48.28 208 THR A C 1
ATOM 1588 O O . THR A 1 208 ? 21.854 -3.789 11.394 1.00 48.28 208 THR A O 1
ATOM 1591 N N . ARG A 1 209 ? 23.847 -3.664 10.337 1.00 39.44 209 ARG A N 1
ATOM 1592 C CA . ARG A 1 209 ? 24.353 -4.962 10.769 1.00 39.44 209 ARG A CA 1
ATOM 1593 C C . ARG A 1 209 ? 24.065 -5.075 12.266 1.00 39.44 209 ARG A C 1
ATOM 1595 O O . ARG A 1 209 ? 24.503 -4.220 13.032 1.00 39.44 209 ARG A O 1
ATOM 1602 N N . LYS A 1 210 ? 23.258 -6.057 12.673 1.00 37.03 210 LYS A N 1
ATOM 1603 C CA . LYS A 1 210 ? 23.247 -6.456 14.077 1.00 37.03 210 LYS A CA 1
ATOM 1604 C C . LYS A 1 210 ? 24.671 -6.933 14.354 1.00 37.03 210 LYS A C 1
ATOM 1606 O O . LYS A 1 210 ? 25.047 -7.926 13.746 1.00 37.03 210 LYS A O 1
ATOM 1611 N N . ASN A 1 211 ? 25.382 -6.156 15.175 1.00 35.00 211 ASN A N 1
ATOM 1612 C CA . ASN A 1 211 ? 26.701 -6.377 15.779 1.00 35.00 211 ASN A CA 1
ATOM 1613 C C . ASN A 1 211 ? 27.700 -7.189 14.948 1.00 35.00 211 ASN A C 1
ATOM 1615 O O . ASN A 1 211 ? 27.607 -8.433 14.957 1.00 35.00 211 ASN A O 1
#

Foldseek 3Di:
DDDPDDDPPVRVVVLVVLLVLLVVLVVVLVVCVVPDDDPPDDQLQAAAQAVLVVCVPPVQLSVLVCPDVQLLLLVVCVVSVNLSNLVSCQRFWPQRVNPRRDDGSQVQWAFPVRDRDDLNVVSVCVNVDDSVVSNRTRHHRGGRDDCLFLNGCRPECPDPHNDSPDDGDLVSVCVQCPCVRPVVQDDPRHGDPVSSVVVVVSSPRPPPPPD

Radius of gyration: 18.61 Å; chains: 1; bounding box: 55×39×52 Å

Secondary structure (DSSP, 8-state):
-PPPPPPPHHHHHHHHHHHHHHHHHHHHHHHHTTSPPP-----GGGS---HHHHTTT-HHHHHHHHTSGGGGHHHHHHTTT-TT-HHHHHHHBSSTT-TTS-SSTTTTEEETTS-B--HHHHHHHGGG--HHHHTTEEEE-BSS-HHHHH---TTTTTSS--S------HHHHHTT--TTT-GGGEETTEE-HHHHHHHHHHHS-------

pLDDT: mean 83.04, std 16.16, range [34.81, 97.19]

Sequence (211 aa):
ISKPDKLNALDYVMANAKLEIARINKESEAELMGTKPTKEFHKKSEGFVTFAQCAQCHTAQYDFHKATPHMQAYETLVKKHQNNNLDCLKCHTVGAGQPTGWKSVNDVVINKADKAINAESFAKSLPNMDVSALSKISRAYVNVQCETCHGMGGDHPVGTDTKIHRAVTTDTCLQCHTPNQAPGWYKGGKPDTAVLEAKLKSMTCPVTRKN